Protein AF-A0A210Q5G9-F1 (afdb_monomer_lite)

InterPro domains:
  IPR002110 Ankyrin repeat [PF12796] (128-188)
  IPR002110 Ankyrin repeat [PS50088] (162-194)
  IPR002110 Ankyrin repeat [SM00248] (14-43)
  IPR002110 Ankyrin repeat [SM00248] (44-72)
  IPR002110 Ankyrin repeat [SM00248] (128-158)
  IPR002110 Ankyrin repeat [SM00248] (162-191)
  IPR036770 Ankyrin repeat-containing domain superfamily [G3DSA:1.25.40.20] (2-106)
  IPR036770 Ankyrin repeat-containing domain superfamily [G3DSA:1.25.40.20] (107-198)
  IPR036770 Ankyrin repeat-containing domain superfamily [SSF48403] (8-186)

pLDDT: mean 76.17, std 22.72, range [34.66, 98.56]

Radius of gyration: 19.44 Å; chains: 1; bounding box: 38×55×44 Å

Organism: Mizuhopecten yessoensis (NCBI:txid6573)

Sequence (198 aa):
MNINRTLLYFENGLGLNAVHLAAEHGHTDILDKFLDINSTLADQHSLYLASKNGHLRSVLSLLKHGAKDTCVQCEDNFHWIANNTKRMQWHPCSNITDGTECDIALLTHYDEVDNVTFVLNDDERLIKCTTALEVAVQRGHTKIVSQLLSQTTHALYCREYGGRTPLLTAIKYNRSEILDIIVEKGGSFSDKCEHVFN

Structure (mmCIF, N/CA/C/O backbone):
data_AF-A0A210Q5G9-F1
#
_entry.id   AF-A0A210Q5G9-F1
#
loop_
_atom_site.group_PDB
_atom_site.id
_atom_site.type_symbol
_atom_site.label_atom_id
_atom_site.label_alt_id
_atom_site.label_comp_id
_atom_site.label_asym_id
_atom_site.label_entity_id
_atom_site.label_seq_id
_atom_site.pdbx_PDB_ins_code
_atom_site.Cartn_x
_atom_site.Cartn_y
_atom_site.Cartn_z
_atom_site.occupancy
_atom_site.B_iso_or_equiv
_atom_site.auth_seq_id
_atom_site.auth_comp_id
_atom_site.auth_asym_id
_atom_site.auth_atom_id
_atom_site.pdbx_PDB_model_num
ATOM 1 N N . MET A 1 1 ? 12.560 -15.512 -22.439 1.00 48.97 1 MET A N 1
ATOM 2 C CA . MET A 1 1 ? 12.632 -14.089 -22.833 1.00 48.97 1 MET A CA 1
ATOM 3 C C . MET A 1 1 ? 13.813 -13.497 -22.081 1.00 48.97 1 MET A C 1
ATOM 5 O O . MET A 1 1 ? 13.759 -13.474 -20.861 1.00 48.97 1 MET A O 1
ATOM 9 N N . ASN A 1 2 ? 14.904 -13.142 -22.765 1.00 55.72 2 ASN A N 1
ATOM 10 C CA . ASN A 1 2 ? 16.072 -12.532 -22.116 1.00 55.72 2 ASN A CA 1
ATOM 11 C C . ASN A 1 2 ? 15.762 -11.059 -21.852 1.00 55.72 2 ASN A C 1
ATOM 13 O O . ASN A 1 2 ? 16.037 -10.199 -22.684 1.00 55.72 2 ASN A O 1
ATOM 17 N N . ILE A 1 3 ? 15.112 -10.784 -20.725 1.00 63.25 3 ILE A N 1
ATOM 18 C CA . ILE A 1 3 ? 14.875 -9.416 -20.275 1.00 63.25 3 ILE A CA 1
ATOM 19 C C . ILE A 1 3 ? 16.223 -8.869 -19.802 1.00 63.25 3 ILE A C 1
ATOM 21 O O . ILE A 1 3 ? 16.826 -9.400 -18.869 1.00 63.25 3 ILE A O 1
ATOM 25 N N . ASN A 1 4 ? 16.723 -7.840 -20.483 1.00 69.75 4 ASN A N 1
ATOM 26 C CA . ASN A 1 4 ? 17.938 -7.151 -20.070 1.00 69.75 4 ASN A CA 1
ATOM 27 C C . ASN A 1 4 ? 17.686 -6.496 -18.701 1.00 69.75 4 ASN A C 1
ATOM 29 O O . ASN A 1 4 ? 16.795 -5.654 -18.586 1.00 69.75 4 ASN A O 1
ATOM 33 N N . ARG A 1 5 ? 18.456 -6.883 -17.674 1.00 69.62 5 ARG A N 1
ATOM 34 C CA . ARG A 1 5 ? 18.282 -6.412 -16.287 1.00 69.62 5 ARG A CA 1
ATOM 35 C C . ARG A 1 5 ? 18.278 -4.887 -16.177 1.00 69.62 5 ARG A C 1
ATOM 37 O O . ARG A 1 5 ? 17.577 -4.352 -15.330 1.00 69.62 5 ARG A O 1
ATOM 44 N N . THR A 1 6 ? 18.994 -4.189 -17.056 1.00 68.12 6 THR A N 1
ATOM 45 C CA . THR A 1 6 ? 19.073 -2.722 -17.054 1.00 68.12 6 THR A CA 1
ATOM 46 C C . THR A 1 6 ? 17.774 -2.048 -17.503 1.00 68.12 6 THR A C 1
ATOM 48 O O . THR A 1 6 ? 17.479 -0.948 -17.053 1.00 68.12 6 THR A O 1
ATOM 51 N N . LEU A 1 7 ? 16.961 -2.703 -18.343 1.00 73.56 7 LEU A N 1
ATOM 52 C CA . LEU A 1 7 ? 15.680 -2.147 -18.805 1.00 73.56 7 LEU A CA 1
ATOM 53 C C . LEU A 1 7 ? 14.605 -2.148 -17.711 1.00 73.56 7 LEU A C 1
ATOM 55 O O . LEU A 1 7 ? 13.659 -1.373 -17.795 1.00 73.56 7 LEU A O 1
ATOM 59 N N . LEU A 1 8 ? 14.751 -2.989 -16.680 1.00 79.38 8 LEU A N 1
ATOM 60 C CA . LEU A 1 8 ? 13.794 -3.069 -15.570 1.00 79.38 8 LEU A CA 1
ATOM 61 C C . LEU A 1 8 ? 13.787 -1.810 -14.691 1.00 79.38 8 LEU A C 1
ATOM 63 O O . LEU A 1 8 ? 12.815 -1.585 -13.977 1.00 79.38 8 LEU A O 1
ATOM 67 N N . TYR A 1 9 ? 14.839 -0.994 -14.776 1.00 79.25 9 TYR A N 1
ATOM 68 C CA . TYR A 1 9 ? 14.980 0.266 -14.045 1.00 79.25 9 TYR A CA 1
ATOM 69 C C . TYR A 1 9 ? 14.633 1.497 -14.885 1.00 79.25 9 TYR A C 1
ATOM 71 O O . TYR A 1 9 ? 14.734 2.611 -14.387 1.00 79.25 9 TYR A O 1
ATOM 79 N N . PHE A 1 10 ? 14.275 1.333 -16.163 1.00 84.00 10 PHE A N 1
ATOM 80 C CA . PHE A 1 10 ? 13.905 2.478 -16.987 1.00 84.00 10 PHE A CA 1
ATOM 81 C C . PHE A 1 10 ? 12.557 3.034 -16.529 1.00 84.00 10 PHE A C 1
ATOM 83 O O . PHE A 1 10 ? 11.564 2.305 -16.493 1.00 84.00 10 PHE A O 1
ATOM 90 N N . GLU A 1 11 ? 12.534 4.324 -16.218 1.00 82.31 11 GLU A N 1
ATOM 91 C CA . GLU A 1 11 ? 11.354 5.040 -15.750 1.00 82.31 11 GLU A CA 1
ATOM 92 C C . GLU A 1 11 ? 10.792 5.943 -16.851 1.00 82.31 11 GLU A C 1
ATOM 94 O O . GLU A 1 11 ? 11.527 6.533 -17.644 1.00 82.31 11 GLU A O 1
ATOM 99 N N . ASN A 1 12 ? 9.466 6.052 -16.911 1.00 77.50 12 ASN A N 1
ATOM 100 C CA . ASN A 1 12 ? 8.807 7.048 -17.752 1.00 77.50 12 ASN A CA 1
ATOM 101 C C . ASN A 1 12 ? 8.881 8.453 -17.110 1.00 77.50 12 ASN A C 1
ATOM 103 O O . ASN A 1 12 ? 9.421 8.632 -16.022 1.00 77.50 12 ASN A O 1
ATOM 107 N N . GLY A 1 13 ? 8.285 9.463 -17.753 1.00 68.75 13 GLY A N 1
ATOM 108 C CA . GLY A 1 13 ? 8.265 10.842 -17.236 1.00 68.75 13 GLY A CA 1
ATOM 109 C C . GLY A 1 13 ? 7.561 11.039 -15.882 1.00 68.75 13 GLY A C 1
ATOM 110 O O . GLY A 1 13 ? 7.570 12.149 -15.364 1.00 68.75 13 GLY A O 1
ATOM 111 N N . LEU A 1 14 ? 6.959 9.988 -15.317 1.00 70.31 14 LEU A N 1
ATOM 112 C CA . LEU A 1 14 ? 6.320 9.973 -13.999 1.00 70.31 14 LEU A CA 1
ATOM 113 C C . LEU A 1 14 ? 7.132 9.181 -12.955 1.00 70.31 14 LEU A C 1
ATOM 115 O O . LEU A 1 14 ? 6.614 8.914 -11.875 1.00 70.31 14 LEU A O 1
ATOM 119 N N . GLY A 1 15 ? 8.354 8.742 -13.279 1.00 75.00 15 GLY A N 1
ATOM 120 C CA . GLY A 1 15 ? 9.157 7.900 -12.383 1.00 75.00 15 GLY A CA 1
ATOM 121 C C . GLY A 1 15 ? 8.665 6.448 -12.304 1.00 75.00 15 GLY A C 1
ATOM 122 O O . GLY A 1 15 ? 8.999 5.717 -11.374 1.00 75.00 15 GLY A O 1
ATOM 123 N N . LEU A 1 16 ? 7.821 5.998 -13.245 1.00 82.56 16 LEU A N 1
ATOM 124 C CA . LEU A 1 16 ? 7.277 4.639 -13.224 1.00 82.56 16 LEU A CA 1
ATOM 125 C C . LEU A 1 16 ? 8.086 3.697 -14.110 1.00 82.56 16 LEU A C 1
ATOM 127 O O . LEU A 1 16 ? 8.195 3.915 -15.318 1.00 82.56 16 LEU A O 1
ATOM 131 N N . ASN A 1 17 ? 8.595 2.620 -13.513 1.00 89.00 17 ASN A N 1
ATOM 132 C CA . ASN A 1 17 ? 9.243 1.526 -14.222 1.00 89.00 17 ASN A CA 1
ATOM 133 C C . ASN A 1 17 ? 8.233 0.439 -14.645 1.00 89.00 17 ASN A C 1
ATOM 135 O O . ASN A 1 17 ? 7.030 0.514 -14.376 1.00 89.00 17 ASN A O 1
ATOM 139 N N . ALA A 1 18 ? 8.723 -0.611 -15.307 1.00 91.69 18 ALA A N 1
ATOM 140 C CA . ALA A 1 18 ? 7.883 -1.702 -15.804 1.00 91.69 18 ALA A CA 1
ATOM 141 C C . ALA A 1 18 ? 7.121 -2.463 -14.695 1.00 91.69 18 ALA A C 1
ATOM 143 O O . ALA A 1 18 ? 6.008 -2.936 -14.935 1.00 91.69 18 ALA A O 1
ATOM 144 N N . VAL A 1 19 ? 7.689 -2.570 -13.488 1.00 93.19 19 VAL A N 1
ATOM 145 C CA . VAL A 1 19 ? 7.058 -3.223 -12.327 1.00 93.19 19 VAL A CA 1
ATOM 146 C C . VAL A 1 19 ? 5.900 -2.378 -11.799 1.00 93.19 19 VAL A C 1
ATOM 148 O O . VAL A 1 19 ? 4.827 -2.926 -11.543 1.00 93.19 19 VAL A O 1
ATOM 151 N N . HIS A 1 20 ? 6.063 -1.052 -11.732 1.00 91.50 20 HIS A N 1
ATOM 152 C CA . HIS A 1 20 ? 4.983 -0.128 -11.369 1.00 91.50 20 HIS A CA 1
ATOM 153 C C . HIS A 1 20 ? 3.782 -0.261 -12.311 1.00 91.50 20 HIS A C 1
ATOM 155 O O . HIS A 1 20 ? 2.656 -0.439 -11.850 1.00 91.50 20 HIS A O 1
ATOM 161 N N . LEU A 1 21 ? 4.022 -0.262 -13.625 1.00 92.81 21 LEU A N 1
ATOM 162 C CA . LEU A 1 21 ?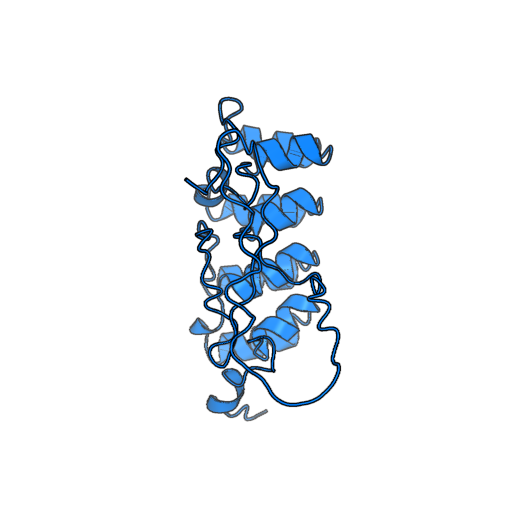 2.959 -0.378 -14.629 1.00 92.81 21 LEU A CA 1
ATOM 163 C C . LEU A 1 21 ? 2.255 -1.743 -14.575 1.00 92.81 21 LEU A C 1
ATOM 165 O O . LEU A 1 21 ? 1.028 -1.823 -14.659 1.00 92.81 21 LEU A O 1
ATOM 169 N N . ALA A 1 22 ? 3.012 -2.831 -14.395 1.00 96.00 22 ALA A N 1
ATOM 170 C CA . ALA A 1 22 ? 2.435 -4.165 -14.245 1.00 96.00 22 ALA A CA 1
ATOM 171 C C . ALA A 1 22 ? 1.575 -4.282 -12.973 1.00 96.00 22 ALA A C 1
ATOM 173 O O . ALA A 1 22 ? 0.522 -4.924 -12.995 1.00 96.00 22 ALA A O 1
ATOM 174 N N . ALA A 1 23 ? 1.998 -3.648 -11.8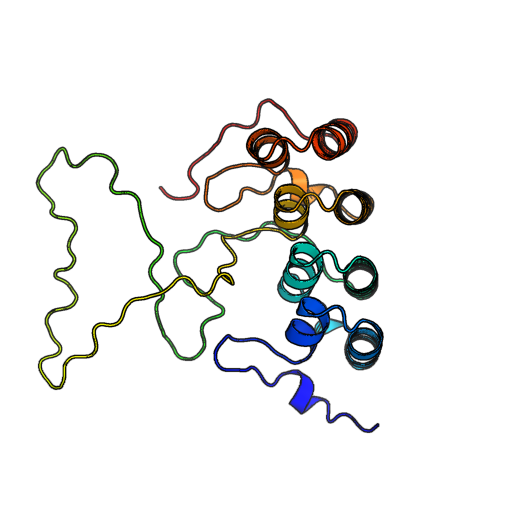76 1.00 96.38 23 ALA A N 1
ATOM 175 C CA . ALA A 1 23 ? 1.244 -3.587 -10.630 1.00 96.38 23 ALA A CA 1
ATOM 176 C C . ALA A 1 23 ? -0.029 -2.732 -10.763 1.00 96.38 23 ALA A C 1
ATOM 178 O O . ALA A 1 23 ? -1.093 -3.178 -10.335 1.00 96.38 23 ALA A O 1
ATOM 179 N N . GLU A 1 24 ? 0.060 -1.559 -11.404 1.00 94.62 24 GLU A N 1
ATOM 180 C CA . GLU A 1 24 ? -1.062 -0.638 -11.647 1.00 94.62 24 GLU A CA 1
ATOM 181 C C . GLU A 1 24 ? -2.194 -1.291 -12.444 1.00 94.62 24 GLU A C 1
ATOM 183 O O . GLU A 1 24 ? -3.357 -1.079 -12.116 1.00 94.62 24 GLU A O 1
ATOM 188 N N . HIS A 1 25 ? -1.858 -2.113 -13.443 1.00 96.44 25 HIS A N 1
ATOM 189 C CA . HIS A 1 25 ? -2.826 -2.769 -14.331 1.00 96.44 25 HIS A CA 1
ATOM 190 C C . HIS A 1 25 ? -3.097 -4.246 -13.999 1.00 96.44 25 HIS A C 1
ATOM 192 O O . HIS A 1 25 ? -3.784 -4.945 -14.749 1.00 96.44 25 HIS A O 1
ATOM 198 N N . GLY A 1 26 ? -2.545 -4.758 -12.895 1.00 97.12 26 GLY A N 1
ATOM 199 C CA . GLY A 1 26 ? -2.841 -6.111 -12.419 1.00 97.12 26 GLY A CA 1
ATOM 200 C C . GLY A 1 26 ? -2.280 -7.226 -13.300 1.00 97.12 26 GLY A C 1
ATOM 201 O O . GLY A 1 26 ? -2.798 -8.342 -13.293 1.00 97.12 26 GLY A O 1
ATOM 202 N N . HIS A 1 27 ? -1.226 -6.952 -14.067 1.00 97.81 27 HIS A N 1
ATOM 203 C CA . HIS A 1 27 ? -0.560 -7.924 -14.932 1.00 97.81 27 HIS A CA 1
ATOM 204 C C . HIS A 1 27 ? 0.362 -8.840 -14.116 1.00 97.81 27 HIS A C 1
ATOM 206 O O . HIS A 1 27 ? 1.581 -8.835 -14.291 1.00 97.81 27 HIS A O 1
ATOM 212 N N . THR A 1 28 ? -0.224 -9.626 -13.205 1.00 97.44 28 THR A N 1
ATOM 213 C CA . THR A 1 28 ? 0.521 -10.420 -12.216 1.00 97.44 28 THR A CA 1
ATOM 214 C C . THR A 1 28 ? 1.512 -11.389 -12.862 1.00 97.44 28 THR A C 1
ATOM 216 O O . THR A 1 28 ? 2.632 -11.500 -12.393 1.00 97.44 28 THR A O 1
ATOM 219 N N . ASP A 1 29 ? 1.171 -12.025 -13.984 1.00 96.31 29 ASP A N 1
ATOM 220 C CA . ASP A 1 29 ? 2.080 -12.991 -14.621 1.00 96.31 29 ASP A CA 1
ATOM 221 C C . ASP A 1 29 ? 3.341 -12.326 -15.216 1.00 96.31 29 ASP A C 1
ATOM 223 O O . ASP A 1 29 ? 4.386 -12.963 -15.360 1.00 96.31 29 ASP A O 1
ATOM 227 N N . ILE A 1 30 ? 3.249 -11.046 -15.601 1.00 93.94 30 ILE A N 1
ATOM 228 C CA . ILE A 1 30 ? 4.400 -10.245 -16.046 1.00 93.94 30 ILE A CA 1
ATOM 229 C C . ILE A 1 30 ? 5.177 -9.750 -14.825 1.00 93.94 30 ILE A C 1
ATOM 231 O O . ILE A 1 30 ? 6.404 -9.834 -14.805 1.00 93.94 30 ILE A O 1
ATOM 235 N N . LEU A 1 31 ? 4.452 -9.283 -13.808 1.00 95.50 31 LEU A N 1
ATOM 236 C CA . LEU A 1 31 ? 5.005 -8.845 -12.534 1.00 95.50 31 LEU A CA 1
ATOM 237 C C . LEU A 1 31 ? 5.874 -9.940 -11.899 1.00 95.50 31 LEU A C 1
ATOM 239 O O . LEU A 1 31 ? 7.036 -9.685 -11.606 1.00 95.50 31 LEU A O 1
ATOM 243 N N . ASP A 1 32 ? 5.358 -11.167 -11.792 1.00 95.50 32 ASP A N 1
ATOM 244 C CA . ASP A 1 32 ? 6.067 -12.323 -11.232 1.00 95.50 32 ASP A CA 1
ATOM 245 C C . ASP A 1 32 ? 7.390 -12.574 -11.964 1.00 95.50 32 ASP A C 1
ATOM 247 O O . ASP A 1 32 ? 8.434 -12.699 -11.334 1.00 95.50 32 ASP A O 1
ATOM 251 N N . LYS A 1 33 ? 7.388 -12.527 -13.302 1.00 93.56 33 LYS A N 1
ATOM 252 C CA . LYS A 1 33 ? 8.615 -12.699 -14.098 1.00 93.56 33 LYS A CA 1
ATOM 253 C C . LYS A 1 33 ? 9.660 -11.623 -13.816 1.00 93.56 33 LYS A C 1
ATOM 255 O O . LYS A 1 33 ? 10.851 -11.917 -13.858 1.00 93.56 33 LYS A O 1
ATOM 260 N N . PHE A 1 34 ? 9.246 -10.378 -13.588 1.00 92.88 34 PHE A N 1
ATOM 261 C CA . PHE A 1 34 ? 10.178 -9.299 -13.259 1.00 92.88 34 PHE A CA 1
ATOM 262 C C . PHE A 1 34 ? 10.739 -9.447 -11.843 1.00 92.88 34 PHE A C 1
ATOM 264 O O . PHE A 1 34 ? 11.943 -9.276 -11.650 1.00 92.88 34 PHE A O 1
ATOM 271 N N . LEU A 1 35 ? 9.898 -9.825 -10.880 1.00 93.31 35 LEU A N 1
ATOM 272 C CA . LEU A 1 35 ? 10.300 -10.021 -9.488 1.00 93.31 35 LEU A CA 1
ATOM 273 C C . LEU A 1 35 ? 11.164 -11.277 -9.290 1.00 93.31 35 LEU A C 1
ATOM 275 O O . LEU A 1 35 ? 12.093 -11.246 -8.487 1.00 93.31 35 LEU A O 1
ATOM 279 N N . ASP A 1 36 ? 10.947 -12.331 -10.080 1.00 91.81 36 ASP A N 1
ATOM 280 C CA . ASP A 1 36 ? 11.810 -13.519 -10.112 1.00 91.81 36 ASP A CA 1
ATOM 281 C C . ASP A 1 36 ? 13.224 -13.187 -10.631 1.00 91.81 36 ASP A C 1
ATOM 283 O O . ASP A 1 36 ? 14.213 -13.796 -10.218 1.00 91.81 36 ASP A O 1
ATOM 287 N N . ILE A 1 37 ? 13.347 -12.214 -11.547 1.00 90.50 37 ILE A N 1
ATOM 288 C CA . ILE A 1 37 ? 14.650 -11.732 -12.038 1.00 90.50 37 ILE A CA 1
ATOM 289 C C . ILE A 1 37 ? 15.339 -10.882 -10.974 1.00 90.50 37 ILE A C 1
ATOM 291 O O . ILE A 1 37 ? 16.556 -11.003 -10.783 1.00 90.50 37 ILE A O 1
ATOM 295 N N . ASN A 1 38 ? 14.579 -9.986 -10.344 1.00 89.25 38 ASN A N 1
ATOM 296 C CA . ASN A 1 38 ? 15.067 -9.148 -9.269 1.00 89.25 38 ASN A CA 1
ATOM 297 C C . ASN A 1 38 ? 13.956 -8.767 -8.281 1.00 89.25 38 ASN A C 1
ATOM 299 O O . ASN A 1 38 ? 13.163 -7.856 -8.529 1.00 89.25 38 ASN A O 1
ATOM 303 N N . SER A 1 39 ? 13.981 -9.394 -7.107 1.00 88.56 39 SER A N 1
ATOM 304 C CA . SER A 1 39 ? 13.009 -9.144 -6.046 1.00 88.56 39 SER A CA 1
ATOM 305 C C . SER A 1 39 ? 13.135 -7.750 -5.430 1.00 88.56 39 SER A C 1
ATOM 307 O O . SER A 1 39 ? 12.171 -7.268 -4.850 1.00 88.56 39 SER A O 1
ATOM 309 N N . THR A 1 40 ? 14.275 -7.059 -5.579 1.00 88.38 40 THR A N 1
ATOM 310 C CA . THR A 1 40 ? 14.443 -5.695 -5.038 1.00 88.38 40 THR A CA 1
ATOM 311 C C . THR A 1 40 ? 13.592 -4.656 -5.765 1.00 88.38 40 THR A C 1
ATOM 313 O O . THR A 1 40 ? 13.530 -3.518 -5.318 1.00 88.38 40 THR A O 1
ATOM 316 N N . LEU A 1 41 ? 12.986 -5.016 -6.901 1.00 88.44 41 LEU A N 1
ATOM 317 C CA . LEU A 1 41 ? 12.037 -4.164 -7.615 1.00 88.44 41 LEU A CA 1
ATOM 318 C C . LEU A 1 41 ? 10.652 -4.149 -6.947 1.00 88.44 41 LEU A C 1
ATOM 320 O O . LEU A 1 41 ? 9.842 -3.288 -7.275 1.00 88.44 41 LEU A O 1
ATOM 324 N N . ALA A 1 42 ? 10.365 -5.095 -6.042 1.00 91.94 42 ALA A N 1
ATOM 325 C CA . ALA A 1 42 ? 9.155 -5.068 -5.230 1.00 91.94 42 ALA A CA 1
ATOM 326 C C . ALA A 1 42 ? 9.308 -4.001 -4.143 1.00 91.94 42 ALA A C 1
ATOM 328 O O . ALA A 1 42 ? 9.981 -4.205 -3.131 1.00 91.94 42 ALA A O 1
ATOM 329 N N . ASP A 1 43 ? 8.673 -2.860 -4.360 1.00 90.56 43 ASP A N 1
ATOM 330 C CA . ASP A 1 43 ? 8.759 -1.704 -3.484 1.00 90.56 43 ASP A CA 1
ATOM 331 C C . ASP A 1 43 ? 7.380 -1.270 -2.969 1.00 90.56 43 ASP A C 1
ATOM 333 O O . ASP A 1 43 ? 6.333 -1.855 -3.268 1.00 90.56 43 ASP A O 1
ATOM 337 N N . GLN A 1 44 ? 7.373 -0.232 -2.140 1.00 90.06 44 GLN A N 1
ATOM 338 C CA . GLN A 1 44 ? 6.134 0.286 -1.582 1.00 90.06 44 GLN A CA 1
ATOM 339 C C . GLN A 1 44 ? 5.238 0.951 -2.646 1.00 90.06 44 GLN A C 1
ATOM 341 O O . GLN A 1 44 ? 4.013 0.908 -2.523 1.00 90.06 44 GLN A O 1
ATOM 346 N N . HIS A 1 45 ? 5.815 1.540 -3.698 1.00 88.81 45 HIS A N 1
ATOM 347 C CA . HIS A 1 45 ? 5.060 2.239 -4.739 1.00 88.81 45 HIS A CA 1
ATOM 348 C C . HIS A 1 45 ? 4.260 1.249 -5.598 1.00 88.81 45 HIS A C 1
ATOM 350 O O . HIS A 1 45 ? 3.049 1.404 -5.771 1.00 88.81 45 HIS A O 1
ATOM 356 N N . SER A 1 46 ? 4.896 0.183 -6.086 1.00 93.25 46 SER A N 1
ATOM 357 C CA . SER A 1 46 ? 4.209 -0.919 -6.773 1.00 93.25 46 SER A CA 1
ATOM 358 C C . SER A 1 46 ? 3.114 -1.539 -5.896 1.00 93.25 46 SER A C 1
ATOM 360 O O . SER A 1 46 ? 2.003 -1.780 -6.379 1.00 93.25 46 SER A O 1
ATOM 362 N N . LEU A 1 47 ? 3.377 -1.730 -4.596 1.00 95.12 47 LEU A N 1
ATOM 363 C CA . LEU A 1 47 ? 2.386 -2.240 -3.641 1.00 95.12 47 LEU A CA 1
ATOM 364 C C . LEU A 1 47 ? 1.185 -1.294 -3.494 1.00 95.12 47 LEU A C 1
ATOM 366 O O . LEU A 1 47 ? 0.038 -1.754 -3.482 1.00 95.12 47 LEU A O 1
ATOM 370 N N . TYR A 1 48 ? 1.432 0.016 -3.444 1.00 93.44 48 TYR A N 1
ATOM 371 C CA . TYR A 1 48 ? 0.394 1.043 -3.443 1.00 93.44 48 TYR A CA 1
ATOM 372 C C . TYR A 1 48 ? -0.455 0.994 -4.721 1.00 93.44 48 TYR A C 1
ATOM 374 O O . TYR A 1 48 ? -1.681 0.950 -4.627 1.00 93.44 48 TYR A O 1
ATOM 382 N N . LEU A 1 49 ? 0.160 0.942 -5.909 1.00 93.62 49 LEU A N 1
ATOM 383 C CA . LEU A 1 49 ? -0.558 0.930 -7.193 1.00 93.62 49 LEU A CA 1
ATOM 384 C C . LEU A 1 49 ? -1.451 -0.307 -7.346 1.00 93.62 49 LEU A C 1
ATOM 386 O O . LEU A 1 49 ? -2.617 -0.184 -7.732 1.00 93.62 49 LEU A O 1
ATOM 390 N N . ALA A 1 50 ? -0.939 -1.488 -6.989 1.00 97.50 50 ALA A N 1
ATOM 391 C CA . ALA A 1 50 ? -1.729 -2.717 -6.985 1.00 97.50 50 ALA A CA 1
ATOM 392 C C . ALA A 1 50 ? -2.890 -2.646 -5.980 1.00 97.50 50 ALA A C 1
ATOM 394 O O . ALA A 1 50 ? -4.007 -3.069 -6.289 1.00 97.50 50 ALA A O 1
ATOM 395 N N . SER A 1 51 ? -2.646 -2.076 -4.794 1.00 97.00 51 SER A N 1
ATOM 396 C CA . SER A 1 51 ? -3.662 -1.932 -3.747 1.00 97.00 51 SER A CA 1
ATOM 397 C C . SER A 1 51 ? -4.747 -0.932 -4.135 1.00 97.00 51 SER A C 1
ATOM 399 O O . SER A 1 51 ? -5.927 -1.236 -3.992 1.00 97.00 51 SER A O 1
ATOM 401 N N . LYS A 1 52 ? -4.376 0.217 -4.710 1.00 95.12 52 LYS A N 1
ATOM 402 C CA . LYS A 1 52 ? -5.296 1.251 -5.210 1.00 95.12 52 LYS A CA 1
ATOM 403 C C . LYS A 1 52 ? -6.288 0.682 -6.223 1.00 95.12 52 LYS A C 1
ATOM 405 O O . LYS A 1 52 ? -7.489 0.945 -6.126 1.00 95.12 52 LYS A O 1
ATOM 410 N N . ASN A 1 53 ? -5.793 -0.124 -7.160 1.00 96.12 53 ASN A N 1
ATOM 411 C CA . ASN A 1 53 ? -6.583 -0.680 -8.258 1.00 96.12 53 ASN A CA 1
ATOM 412 C C . ASN A 1 53 ? -7.240 -2.035 -7.938 1.00 96.12 53 ASN A C 1
ATOM 414 O O . ASN A 1 53 ? -7.923 -2.605 -8.784 1.00 96.12 53 ASN A O 1
ATOM 418 N N . GLY A 1 54 ? -7.097 -2.553 -6.714 1.00 97.81 54 GLY A N 1
ATOM 419 C CA . GLY A 1 54 ? -7.803 -3.767 -6.291 1.00 97.81 54 GLY A CA 1
ATOM 420 C C . GLY A 1 54 ? -7.182 -5.075 -6.796 1.00 97.81 54 GLY A C 1
ATOM 421 O O . GLY A 1 54 ? -7.834 -6.122 -6.793 1.00 97.81 54 GLY A O 1
ATOM 422 N N . HIS A 1 55 ? -5.918 -5.059 -7.224 1.00 98.50 55 HIS A N 1
ATOM 423 C CA . HIS A 1 55 ? -5.241 -6.218 -7.806 1.00 98.50 55 HIS A CA 1
ATOM 424 C C . HIS A 1 55 ? -4.655 -7.147 -6.736 1.00 98.50 55 HIS A C 1
ATOM 426 O O . HIS A 1 55 ? -3.442 -7.227 -6.547 1.00 98.50 55 HIS A O 1
ATOM 432 N N . LEU A 1 56 ? -5.527 -7.905 -6.062 1.00 98.44 56 LEU A N 1
ATOM 433 C CA . LEU A 1 56 ? -5.163 -8.804 -4.956 1.00 98.44 56 LEU A CA 1
ATOM 434 C C . LEU A 1 56 ? -4.001 -9.757 -5.290 1.00 98.44 56 LEU A C 1
ATOM 436 O O . LEU A 1 56 ? -3.106 -9.937 -4.471 1.00 98.44 56 LEU A O 1
ATOM 440 N N . ARG A 1 57 ? -3.988 -10.358 -6.488 1.00 98.38 57 ARG A N 1
ATOM 441 C CA . ARG A 1 57 ? -2.904 -11.269 -6.901 1.00 98.38 57 ARG A CA 1
ATOM 442 C C . ARG A 1 57 ? -1.554 -10.552 -7.002 1.00 98.38 57 ARG A C 1
ATOM 444 O O . ARG A 1 57 ? -0.556 -11.091 -6.535 1.00 98.38 57 ARG A O 1
ATOM 451 N N . SER A 1 58 ? -1.535 -9.334 -7.541 1.00 98.44 58 SER A N 1
ATOM 452 C CA . SER A 1 58 ? -0.323 -8.512 -7.607 1.00 98.44 58 SER A CA 1
ATOM 453 C C . SER A 1 58 ? 0.148 -8.087 -6.215 1.00 98.44 58 SER A C 1
ATOM 455 O O . SER A 1 58 ? 1.338 -8.175 -5.938 1.00 98.44 58 SER A O 1
ATOM 457 N N . VAL A 1 59 ? -0.773 -7.720 -5.313 1.00 98.31 59 VAL A N 1
ATOM 458 C CA . VAL A 1 59 ? -0.451 -7.423 -3.904 1.00 98.31 59 VAL A CA 1
ATOM 459 C C . VAL A 1 59 ? 0.228 -8.619 -3.234 1.00 98.31 59 VAL A C 1
ATOM 461 O O . VAL A 1 59 ? 1.295 -8.471 -2.648 1.00 98.31 59 VAL A O 1
ATOM 464 N N . LEU A 1 60 ? -0.349 -9.818 -3.359 1.00 97.75 60 LEU A N 1
ATOM 465 C CA . LEU A 1 60 ? 0.226 -11.034 -2.776 1.00 97.75 60 LEU A CA 1
ATOM 466 C C . LEU A 1 60 ? 1.622 -11.342 -3.330 1.00 97.75 60 LEU A C 1
ATOM 468 O O . LEU A 1 60 ? 2.507 -11.729 -2.568 1.00 97.75 60 LEU A O 1
ATOM 472 N N . SER A 1 61 ? 1.831 -11.154 -4.635 1.00 97.50 61 SER A N 1
ATOM 473 C CA . SER A 1 61 ? 3.145 -11.354 -5.247 1.00 97.50 61 SER A CA 1
ATOM 474 C C . SER A 1 61 ? 4.184 -10.353 -4.736 1.00 97.50 61 SER A C 1
ATOM 476 O O . SER A 1 61 ? 5.288 -10.749 -4.362 1.00 97.50 61 SER A O 1
ATOM 478 N N . LEU A 1 62 ? 3.828 -9.071 -4.643 1.00 97.44 62 LEU A N 1
ATOM 479 C CA . LEU A 1 62 ? 4.724 -8.025 -4.143 1.00 97.44 62 LEU A CA 1
ATOM 480 C C . LEU A 1 62 ? 5.127 -8.273 -2.686 1.00 97.44 62 LEU A C 1
ATOM 482 O O . LEU A 1 62 ? 6.311 -8.219 -2.358 1.00 97.44 62 LEU A O 1
ATOM 486 N N . LEU A 1 63 ? 4.164 -8.629 -1.830 1.00 95.94 63 LEU A N 1
ATOM 487 C CA . LEU A 1 63 ? 4.428 -8.986 -0.432 1.00 95.94 63 LEU A CA 1
ATOM 488 C C . LEU A 1 63 ? 5.337 -10.219 -0.326 1.00 95.94 63 LEU A C 1
ATOM 490 O O . LEU A 1 63 ? 6.290 -10.217 0.452 1.00 95.94 63 LEU A O 1
ATOM 494 N N . LYS A 1 64 ? 5.100 -11.250 -1.152 1.00 95.56 64 LYS A N 1
ATOM 495 C CA . LYS A 1 64 ? 5.953 -12.449 -1.218 1.00 95.56 64 LYS A CA 1
ATOM 496 C C . LYS A 1 64 ? 7.406 -12.108 -1.574 1.00 95.56 64 LYS A C 1
ATOM 498 O O . LYS A 1 64 ? 8.316 -12.757 -1.066 1.00 95.56 64 LYS A O 1
ATOM 503 N N . HIS A 1 65 ? 7.621 -11.102 -2.419 1.00 95.88 65 HIS A N 1
ATOM 504 C CA . HIS A 1 65 ? 8.951 -10.643 -2.832 1.00 95.88 65 HIS A CA 1
ATOM 505 C C . HIS A 1 65 ? 9.555 -9.571 -1.911 1.00 95.88 65 HIS A C 1
ATOM 507 O O . HIS A 1 65 ? 10.622 -9.042 -2.212 1.00 95.88 65 HIS A O 1
ATOM 513 N N . GLY A 1 66 ? 8.932 -9.301 -0.760 1.00 93.31 66 GLY A N 1
ATOM 514 C CA . GLY A 1 66 ? 9.510 -8.471 0.295 1.00 93.31 66 GLY A CA 1
ATOM 515 C C . GLY A 1 66 ? 9.094 -7.003 0.274 1.00 93.31 66 GLY A C 1
ATOM 516 O O . GLY A 1 66 ? 9.659 -6.230 1.051 1.00 93.31 66 GLY A O 1
ATOM 517 N N . ALA A 1 67 ? 8.107 -6.614 -0.544 1.00 94.19 67 ALA A N 1
ATOM 518 C CA . ALA A 1 67 ? 7.506 -5.287 -0.439 1.00 94.19 67 ALA A CA 1
ATOM 519 C C . ALA A 1 67 ? 6.909 -5.093 0.963 1.00 94.19 67 ALA A C 1
ATOM 521 O O . ALA A 1 67 ? 6.245 -5.982 1.503 1.00 94.19 67 ALA A O 1
ATOM 522 N N . LYS A 1 68 ? 7.140 -3.921 1.556 1.00 91.88 68 LYS A N 1
ATOM 523 C CA . LYS A 1 68 ? 6.665 -3.580 2.900 1.00 91.88 68 LYS A CA 1
ATOM 524 C C . LYS A 1 68 ? 5.721 -2.394 2.835 1.00 91.88 68 LYS A C 1
ATOM 526 O O . LYS A 1 68 ? 5.967 -1.442 2.101 1.00 91.88 68 LYS A O 1
ATOM 531 N N . ASP A 1 69 ? 4.672 -2.453 3.646 1.00 92.81 69 ASP A N 1
ATOM 532 C CA . ASP A 1 69 ? 3.763 -1.330 3.835 1.00 92.81 69 ASP A CA 1
ATOM 533 C C . ASP A 1 69 ? 4.195 -0.517 5.060 1.00 92.81 69 ASP A C 1
ATOM 535 O O . ASP A 1 69 ? 3.831 -0.822 6.197 1.00 92.81 69 ASP A O 1
ATOM 539 N N . THR A 1 70 ? 5.064 0.466 4.831 1.00 89.94 70 THR A N 1
ATOM 540 C CA . THR A 1 70 ? 5.616 1.352 5.867 1.00 89.94 70 THR A CA 1
ATOM 541 C C . THR A 1 70 ? 4.979 2.737 5.816 1.00 89.94 70 THR A C 1
ATOM 543 O O . THR A 1 70 ? 4.399 3.118 4.806 1.00 89.94 70 THR A O 1
ATOM 546 N N . CYS A 1 71 ? 5.059 3.525 6.889 1.00 86.19 71 CYS A N 1
ATOM 547 C CA . CYS A 1 71 ? 4.544 4.894 6.835 1.00 86.19 71 CYS A CA 1
ATOM 548 C C . CYS A 1 71 ? 5.315 5.715 5.797 1.00 86.19 71 CYS A C 1
ATOM 550 O O . CYS A 1 71 ? 6.544 5.708 5.790 1.00 86.19 71 CYS A O 1
ATOM 552 N N . VAL A 1 72 ? 4.584 6.421 4.935 1.00 80.69 72 VAL A N 1
ATOM 553 C CA . VAL A 1 72 ? 5.172 7.330 3.949 1.00 80.69 72 VAL A CA 1
ATOM 554 C C . VAL A 1 72 ? 5.208 8.719 4.566 1.00 80.69 72 VAL A C 1
ATOM 556 O O . VAL A 1 72 ? 4.184 9.206 5.042 1.00 80.69 72 VAL A O 1
ATOM 559 N N . GLN A 1 73 ? 6.374 9.357 4.575 1.00 71.31 73 GLN A N 1
ATOM 560 C CA . GLN A 1 73 ? 6.494 10.722 5.076 1.00 71.31 73 GLN A CA 1
ATOM 561 C C . GLN A 1 73 ? 5.848 11.708 4.098 1.00 71.31 73 GLN A C 1
ATOM 563 O O . GLN A 1 73 ? 6.033 11.611 2.884 1.00 71.31 73 GLN A O 1
ATOM 568 N N . CYS A 1 74 ? 5.074 12.646 4.641 1.00 63.69 74 CYS A N 1
ATOM 569 C CA . CYS A 1 74 ? 4.538 13.784 3.906 1.00 63.69 74 CYS A CA 1
ATOM 570 C C . CYS A 1 74 ? 5.572 14.898 3.867 1.00 63.69 74 CYS A C 1
ATOM 572 O O . CYS A 1 74 ? 5.517 15.814 4.677 1.00 63.69 74 CYS A O 1
ATOM 574 N N . GLU A 1 75 ? 6.543 14.783 2.970 1.00 55.75 75 GLU A N 1
ATOM 575 C CA . GLU A 1 75 ? 7.509 15.852 2.736 1.00 55.75 75 GLU A CA 1
ATOM 576 C C . GLU A 1 75 ? 7.104 16.673 1.508 1.00 55.75 75 GLU A C 1
ATOM 578 O O . GLU A 1 75 ? 6.645 16.122 0.506 1.00 55.75 75 GLU A O 1
ATOM 583 N N . ASP A 1 76 ? 7.345 17.986 1.566 1.00 48.44 76 ASP A N 1
ATOM 584 C CA . ASP A 1 76 ? 7.117 18.932 0.459 1.00 48.44 76 ASP A CA 1
ATOM 585 C C . ASP A 1 76 ? 8.069 18.708 -0.734 1.00 48.44 76 ASP A C 1
ATOM 587 O O . ASP A 1 76 ? 7.948 19.345 -1.783 1.00 48.44 76 ASP A O 1
ATOM 591 N N . ASN A 1 77 ? 9.020 17.779 -0.592 1.00 44.06 77 ASN A N 1
ATOM 592 C CA . ASN A 1 77 ? 9.862 17.290 -1.671 1.00 44.06 77 ASN A CA 1
ATOM 593 C C . ASN A 1 77 ? 9.255 16.024 -2.275 1.00 44.06 77 ASN A C 1
ATOM 595 O O . ASN A 1 77 ? 9.273 14.939 -1.695 1.00 44.06 77 ASN A O 1
ATOM 599 N N . PHE A 1 78 ? 8.769 16.150 -3.505 1.00 48.56 78 PHE A N 1
ATOM 600 C CA . PHE A 1 78 ? 8.336 15.012 -4.301 1.00 48.56 78 PHE A CA 1
ATOM 601 C C . PHE A 1 78 ? 9.566 14.243 -4.815 1.00 48.56 78 PHE A C 1
ATOM 603 O O . PHE A 1 78 ? 10.008 14.445 -5.943 1.00 48.56 78 PHE A O 1
ATOM 610 N N . HIS A 1 79 ? 10.113 13.344 -3.987 1.00 40.53 79 HIS A N 1
ATOM 611 C CA . HIS A 1 79 ? 11.320 12.537 -4.270 1.00 40.53 79 HIS A CA 1
ATOM 612 C C . HIS A 1 79 ? 11.255 11.669 -5.545 1.00 40.53 79 HIS A C 1
ATOM 614 O O . HIS A 1 79 ? 12.258 11.083 -5.937 1.00 40.53 79 HIS A O 1
ATOM 620 N N . TRP A 1 80 ? 10.090 11.565 -6.189 1.00 50.84 80 TRP A N 1
ATOM 621 C CA . TRP A 1 80 ? 9.834 10.714 -7.357 1.00 50.84 80 TRP A CA 1
ATOM 622 C C . TRP A 1 80 ? 9.588 11.493 -8.656 1.00 50.84 80 TRP A C 1
ATOM 624 O O . TRP A 1 80 ? 9.314 10.885 -9.690 1.00 50.84 80 TRP A O 1
ATOM 634 N N . ILE A 1 81 ? 9.687 12.826 -8.639 1.00 47.28 81 ILE A N 1
ATOM 635 C CA . ILE A 1 81 ? 9.640 13.599 -9.878 1.00 47.28 81 ILE A CA 1
ATOM 636 C C . ILE A 1 81 ? 11.053 13.681 -10.446 1.00 47.28 81 ILE A C 1
ATOM 638 O O . ILE A 1 81 ? 11.960 14.268 -9.852 1.00 47.28 81 ILE A O 1
ATOM 642 N N . ALA A 1 82 ? 11.243 13.077 -11.617 1.00 42.00 82 ALA A N 1
ATOM 643 C CA . ALA A 1 82 ? 12.497 13.175 -12.337 1.00 42.00 82 ALA A CA 1
ATOM 644 C C . ALA A 1 82 ? 12.828 14.648 -12.644 1.00 42.00 82 ALA A C 1
ATOM 646 O O . ALA A 1 82 ? 11.963 15.454 -12.993 1.00 42.00 82 ALA A O 1
ATOM 647 N N . ASN A 1 83 ? 14.120 14.972 -12.611 1.00 43.50 83 ASN A N 1
ATOM 648 C CA . ASN A 1 83 ? 14.652 16.192 -13.218 1.00 43.50 83 ASN A CA 1
ATOM 649 C C . ASN A 1 83 ? 14.311 17.514 -12.488 1.00 43.50 83 ASN A C 1
ATOM 651 O O . ASN A 1 83 ? 13.953 18.500 -13.127 1.00 43.50 83 ASN A O 1
ATOM 655 N N . ASN A 1 84 ? 14.465 17.561 -11.156 1.00 41.03 84 ASN A N 1
ATOM 656 C CA . ASN A 1 84 ? 14.392 18.795 -10.345 1.00 41.03 84 ASN A CA 1
ATOM 657 C C . ASN A 1 84 ? 13.082 19.598 -10.469 1.00 41.03 84 ASN A C 1
ATOM 659 O O . ASN A 1 84 ? 13.055 20.796 -10.178 1.00 41.03 84 ASN A O 1
ATOM 663 N N . THR A 1 85 ? 11.987 18.974 -10.897 1.00 42.69 85 THR A N 1
ATOM 664 C CA . THR A 1 85 ? 10.702 19.664 -11.002 1.00 42.69 85 THR A CA 1
ATOM 665 C C . THR A 1 85 ? 9.988 19.625 -9.653 1.00 42.69 85 THR A C 1
ATOM 667 O O . THR A 1 85 ? 9.690 18.570 -9.099 1.00 42.69 85 THR A O 1
ATOM 670 N N . LYS A 1 86 ? 9.751 20.811 -9.086 1.00 40.88 86 LYS A N 1
ATOM 671 C CA . LYS A 1 86 ? 8.991 20.994 -7.847 1.00 40.88 86 LYS A CA 1
ATOM 672 C C . LYS A 1 86 ? 7.507 20.959 -8.194 1.00 40.88 86 LYS A C 1
ATOM 674 O O . LYS A 1 86 ? 7.036 21.814 -8.940 1.00 40.88 86 LYS A O 1
ATOM 679 N N . ARG A 1 87 ? 6.760 19.998 -7.657 1.00 45.50 87 ARG A N 1
ATOM 680 C CA . ARG A 1 87 ? 5.293 20.044 -7.679 1.00 45.50 87 ARG A CA 1
ATOM 681 C C . ARG A 1 87 ? 4.861 20.605 -6.336 1.00 45.50 87 ARG A C 1
ATOM 683 O O . ARG A 1 87 ? 5.301 20.111 -5.313 1.00 45.50 87 ARG A O 1
ATOM 690 N N . MET A 1 88 ? 4.097 21.687 -6.324 1.00 39.31 88 MET A N 1
ATOM 691 C CA . MET A 1 88 ? 3.623 22.280 -5.074 1.00 39.31 88 MET A CA 1
ATOM 692 C C . MET A 1 88 ? 2.320 21.600 -4.675 1.00 39.31 88 MET A C 1
ATOM 694 O O . MET A 1 88 ? 1.423 21.426 -5.503 1.00 39.31 88 MET A O 1
ATOM 698 N N . GLN A 1 89 ? 2.223 21.198 -3.413 1.00 40.06 89 GLN A N 1
ATOM 699 C CA . GLN A 1 89 ? 0.973 20.713 -2.861 1.00 40.06 89 GLN A CA 1
ATOM 700 C C . GLN A 1 89 ? 0.041 21.900 -2.599 1.00 40.06 89 GLN A C 1
ATOM 702 O O . GLN A 1 89 ? 0.468 22.958 -2.143 1.00 40.06 89 GLN A O 1
ATOM 707 N N . TRP A 1 90 ? -1.245 21.736 -2.908 1.00 36.59 90 TRP A N 1
ATOM 708 C CA . TRP A 1 90 ? -2.262 22.721 -2.554 1.00 36.59 90 TRP A CA 1
ATOM 709 C C . TRP A 1 90 ? -2.358 22.811 -1.025 1.00 36.59 90 TRP A C 1
ATOM 711 O O . TRP A 1 90 ? -2.781 21.848 -0.386 1.00 36.59 90 TRP A O 1
ATOM 721 N N . HIS A 1 91 ? -1.967 23.945 -0.441 1.00 39.22 91 HIS A N 1
ATOM 722 C CA . HIS A 1 91 ? -2.265 24.259 0.954 1.00 39.22 91 HIS A CA 1
ATOM 723 C C . HIS A 1 91 ? -3.602 25.011 1.032 1.00 39.22 91 HIS A C 1
ATOM 725 O O . HIS A 1 91 ? -3.771 26.020 0.342 1.00 39.22 91 HIS A O 1
ATOM 731 N N . PRO A 1 92 ? -4.557 24.579 1.875 1.00 39.97 92 PRO A N 1
ATOM 732 C CA . PRO A 1 92 ? -5.662 25.440 2.253 1.00 39.97 92 PRO A CA 1
ATOM 733 C C . PRO A 1 92 ? -5.096 26.568 3.116 1.00 39.97 92 PRO A C 1
ATOM 735 O O . PRO A 1 92 ? -4.597 26.310 4.209 1.00 39.97 92 PRO A O 1
ATOM 738 N N . CYS A 1 93 ? -5.161 27.809 2.636 1.00 44.50 93 CYS A N 1
ATOM 739 C CA . CYS A 1 93 ? -4.758 28.976 3.415 1.00 44.50 93 CYS A CA 1
ATOM 740 C C . CYS A 1 93 ? -5.596 29.048 4.702 1.00 44.50 93 CYS A C 1
ATOM 742 O O . CYS A 1 93 ? -6.762 29.442 4.667 1.00 44.50 93 CYS A O 1
ATOM 744 N N . SER A 1 94 ? -5.030 28.651 5.842 1.00 38.19 94 SER A N 1
ATOM 745 C CA . SER A 1 94 ? -5.673 28.794 7.146 1.00 38.19 94 SER A CA 1
ATOM 746 C C . SER A 1 94 ? -5.189 30.071 7.831 1.00 38.19 94 SER A C 1
ATOM 748 O O . SER A 1 94 ? -4.028 30.169 8.207 1.00 38.19 94 SER A O 1
ATOM 750 N N . ASN A 1 95 ? -6.122 31.009 8.015 1.00 40.31 95 ASN A N 1
ATOM 751 C CA . ASN A 1 95 ? -6.058 32.202 8.868 1.00 40.31 95 ASN A CA 1
ATOM 752 C C . ASN A 1 95 ? -4.899 33.182 8.627 1.00 40.31 95 ASN A C 1
ATOM 754 O O . ASN A 1 95 ? -3.928 33.247 9.374 1.00 40.31 95 ASN A O 1
ATOM 758 N N . ILE A 1 96 ? -5.112 34.063 7.648 1.00 40.94 96 ILE A N 1
ATOM 759 C CA . ILE A 1 96 ? -4.411 35.342 7.522 1.00 40.94 96 ILE A CA 1
ATOM 760 C C . ILE A 1 96 ? -4.954 36.275 8.614 1.00 40.94 96 ILE A C 1
ATOM 762 O O . ILE A 1 96 ? -6.016 36.873 8.446 1.00 40.94 96 ILE A O 1
ATOM 766 N N . THR A 1 97 ? -4.266 36.390 9.748 1.00 41.91 97 THR A N 1
ATOM 767 C CA . THR A 1 97 ? -4.508 37.497 10.696 1.00 41.91 97 THR A CA 1
ATOM 768 C C . THR A 1 97 ? -3.365 38.493 10.765 1.00 41.91 97 THR A C 1
ATOM 770 O O . THR A 1 97 ? -3.443 39.414 11.567 1.00 41.91 97 THR A O 1
ATOM 773 N N . ASP A 1 98 ? -2.338 38.371 9.925 1.00 43.09 98 ASP A N 1
ATOM 774 C CA . ASP A 1 98 ? -1.266 39.362 9.920 1.00 43.09 98 ASP A CA 1
ATOM 775 C C . ASP A 1 98 ? -0.610 39.491 8.544 1.00 43.09 98 ASP A C 1
ATOM 777 O O . ASP A 1 98 ? 0.475 38.979 8.323 1.00 43.09 98 ASP A O 1
ATOM 781 N N . GLY A 1 99 ? -1.327 40.118 7.603 1.00 42.06 99 GLY A N 1
ATOM 782 C CA . GLY A 1 99 ? -0.778 40.929 6.502 1.00 42.06 99 GLY A CA 1
ATOM 783 C C . GLY A 1 99 ? 0.268 40.356 5.533 1.00 42.06 99 GLY A C 1
ATOM 784 O O . GLY A 1 99 ? 0.631 41.066 4.601 1.00 42.06 99 GLY A O 1
ATOM 785 N N . THR A 1 100 ? 0.749 39.126 5.690 1.00 41.56 100 THR A N 1
ATOM 786 C CA . THR A 1 100 ? 1.624 38.455 4.734 1.00 41.56 100 THR A CA 1
ATOM 787 C C . THR A 1 100 ? 0.748 37.740 3.723 1.00 41.56 100 THR A C 1
ATOM 789 O O . THR A 1 100 ? 0.127 36.704 3.970 1.00 41.56 100 THR A O 1
ATOM 792 N N . GLU A 1 101 ? 0.620 38.404 2.583 1.00 41.81 101 GLU A N 1
ATOM 793 C CA . GLU A 1 101 ? -0.004 37.896 1.378 1.00 41.81 101 GLU A CA 1
ATOM 794 C C . GLU A 1 101 ? 0.597 36.524 1.039 1.00 41.81 101 GLU A C 1
ATOM 796 O O . GLU A 1 101 ? 1.786 36.271 1.229 1.00 41.81 101 GLU A O 1
ATOM 801 N N . CYS A 1 102 ? -0.252 35.597 0.601 1.00 49.94 102 CYS A N 1
ATOM 802 C CA . CYS A 1 102 ? 0.162 34.288 0.123 1.00 49.94 102 CYS A CA 1
ATOM 803 C C . CYS A 1 102 ? 1.063 34.518 -1.100 1.00 49.94 102 CYS A C 1
ATOM 805 O O . CYS A 1 102 ? 0.547 34.712 -2.198 1.00 49.94 102 CYS A O 1
ATOM 807 N N . ASP A 1 103 ? 2.382 34.591 -0.904 1.00 41.75 103 ASP A N 1
ATOM 808 C CA . ASP A 1 103 ? 3.301 35.122 -1.910 1.00 41.75 103 ASP A CA 1
ATOM 809 C C . ASP A 1 103 ? 3.512 34.141 -3.071 1.00 41.75 103 ASP A C 1
ATOM 811 O O . ASP A 1 103 ? 4.488 33.403 -3.189 1.00 41.75 103 ASP A O 1
ATOM 815 N N . ILE A 1 104 ? 2.577 34.245 -4.011 1.00 43.19 104 ILE A N 1
ATOM 816 C CA . ILE A 1 104 ? 2.675 33.904 -5.432 1.00 43.19 104 ILE A CA 1
ATOM 817 C C . ILE A 1 104 ? 3.806 34.739 -6.105 1.00 43.19 104 ILE A C 1
ATOM 819 O O . ILE A 1 104 ? 4.190 34.487 -7.246 1.00 43.19 104 ILE A O 1
ATOM 823 N N . ALA A 1 105 ? 4.388 35.711 -5.388 1.00 37.97 105 ALA A N 1
ATOM 824 C CA . ALA A 1 105 ? 5.338 36.714 -5.865 1.00 37.97 105 ALA A CA 1
ATOM 825 C C . ALA A 1 105 ? 6.801 36.249 -6.040 1.00 37.97 105 ALA A C 1
ATOM 827 O O . ALA A 1 105 ? 7.604 36.993 -6.597 1.00 37.97 105 ALA A O 1
ATOM 828 N N . LEU A 1 106 ? 7.182 35.024 -5.657 1.00 38.12 106 LEU A N 1
ATOM 829 C CA . LEU A 1 106 ? 8.530 34.492 -5.958 1.00 38.12 106 LEU A CA 1
ATOM 830 C C . LEU A 1 106 ? 8.671 33.906 -7.379 1.00 38.12 106 LEU A C 1
ATOM 832 O O . LEU A 1 106 ? 9.730 33.387 -7.729 1.00 38.12 106 LEU A O 1
ATOM 836 N N . LEU A 1 107 ? 7.629 34.010 -8.214 1.00 42.66 107 LEU A N 1
ATOM 837 C CA . LEU A 1 107 ? 7.603 33.496 -9.591 1.00 42.66 107 LEU A CA 1
ATOM 838 C C . LEU A 1 107 ? 7.836 34.559 -10.683 1.00 42.66 107 LEU A C 1
ATOM 840 O O . LEU A 1 107 ? 7.786 34.224 -11.862 1.00 42.66 107 LEU A O 1
ATOM 844 N N . THR A 1 108 ? 8.119 35.821 -10.346 1.00 37.62 108 THR A N 1
ATOM 845 C CA . THR A 1 108 ? 8.166 36.917 -11.340 1.00 37.62 108 THR A CA 1
ATOM 846 C C . THR A 1 108 ? 9.573 37.405 -11.708 1.00 37.62 108 THR A C 1
ATOM 848 O O . THR A 1 108 ? 9.740 38.576 -12.032 1.00 37.62 108 THR A O 1
ATOM 851 N N . HIS A 1 109 ? 10.604 36.554 -11.678 1.00 39.09 109 HIS A N 1
ATOM 852 C CA . HIS A 1 109 ? 11.925 36.876 -12.258 1.00 39.09 109 HIS A CA 1
ATOM 853 C C . HIS A 1 109 ? 12.392 35.809 -13.258 1.00 39.09 109 HIS A C 1
ATOM 855 O O . HIS A 1 109 ? 13.496 35.287 -13.166 1.00 39.09 109 HIS A O 1
ATOM 861 N N . TYR A 1 110 ? 11.530 35.485 -14.221 1.00 39.81 110 TYR A N 1
ATOM 862 C CA . TYR A 1 110 ? 11.926 34.891 -15.500 1.00 39.81 110 TYR A CA 1
ATOM 863 C C . TYR A 1 110 ? 11.071 35.538 -16.592 1.00 39.81 110 TYR A C 1
ATOM 865 O O . TYR A 1 110 ? 10.097 34.974 -17.085 1.00 39.81 110 TYR A O 1
ATOM 873 N N . ASP A 1 111 ? 11.426 36.779 -16.912 1.00 38.44 111 ASP A N 1
ATOM 874 C CA . ASP A 1 111 ? 11.062 37.393 -18.181 1.00 38.44 111 ASP A CA 1
ATOM 875 C C . ASP A 1 111 ? 11.762 36.599 -19.284 1.00 38.44 111 ASP A C 1
ATOM 877 O O . ASP A 1 111 ? 12.974 36.704 -19.441 1.00 38.44 111 ASP A O 1
ATOM 881 N N . GLU A 1 112 ? 11.021 35.732 -19.972 1.00 41.28 112 GLU A N 1
ATOM 882 C CA . GLU A 1 112 ? 10.922 35.722 -21.437 1.00 41.28 112 GLU A CA 1
ATOM 883 C C . GLU A 1 112 ? 10.278 34.415 -21.951 1.00 41.28 112 GLU A C 1
ATOM 885 O O . GLU A 1 112 ? 10.828 33.321 -21.847 1.00 41.28 112 GLU A O 1
ATOM 890 N N . VAL A 1 113 ? 9.140 34.617 -22.624 1.00 40.84 113 VAL A N 1
ATOM 891 C CA . VAL A 1 113 ? 8.529 33.805 -23.693 1.00 40.84 113 VAL A CA 1
ATOM 892 C C . VAL A 1 113 ? 7.380 32.842 -23.323 1.00 40.84 113 VAL A C 1
ATOM 894 O O . VAL A 1 113 ? 7.551 31.716 -22.867 1.00 40.84 113 VAL A O 1
ATOM 897 N N . ASP A 1 114 ? 6.192 33.344 -23.681 1.00 35.66 114 ASP A N 1
ATOM 898 C CA . ASP A 1 114 ? 4.989 32.693 -24.209 1.00 35.66 114 ASP A CA 1
ATOM 899 C C . ASP A 1 114 ? 4.151 31.772 -23.322 1.00 35.66 114 ASP A C 1
ATOM 901 O O . ASP A 1 114 ? 4.237 30.552 -23.364 1.00 35.66 114 ASP A O 1
ATOM 905 N N . ASN A 1 115 ? 3.189 32.408 -22.646 1.00 39.88 115 ASN A N 1
ATOM 906 C CA . ASN A 1 115 ? 1.763 32.055 -22.672 1.00 39.88 115 ASN A CA 1
ATOM 907 C C . ASN A 1 115 ? 1.405 30.558 -22.597 1.00 39.88 115 ASN A C 1
ATOM 909 O O . ASN A 1 115 ? 0.495 30.088 -23.282 1.00 39.88 115 ASN A O 1
ATOM 913 N N . VAL A 1 116 ? 2.074 29.813 -21.722 1.00 38.31 116 VAL A N 1
ATOM 914 C CA . VAL A 1 116 ? 1.562 28.539 -21.235 1.00 38.31 116 VAL A CA 1
ATOM 915 C C . VAL A 1 116 ? 0.955 28.806 -19.869 1.00 38.31 116 VAL A C 1
ATOM 917 O O . VAL A 1 116 ? 1.642 28.999 -18.869 1.00 38.31 116 VAL A O 1
ATOM 920 N N . THR A 1 117 ? -0.372 28.829 -19.829 1.00 34.66 117 THR A N 1
ATOM 921 C CA . THR A 1 117 ? -1.115 28.647 -18.586 1.00 34.66 117 THR A CA 1
ATOM 922 C C . THR A 1 117 ? -0.844 27.222 -18.112 1.00 34.66 117 THR A C 1
ATOM 924 O O . THR A 1 117 ? -1.525 26.274 -18.495 1.00 34.66 117 THR A O 1
ATOM 927 N N . PHE A 1 118 ? 0.209 27.039 -17.317 1.00 37.53 118 PHE A N 1
ATOM 928 C CA . PHE A 1 118 ? 0.468 25.762 -16.669 1.00 37.53 118 PHE A CA 1
ATOM 929 C C . PHE A 1 118 ? -0.590 25.554 -15.588 1.00 37.53 118 PHE A C 1
ATOM 931 O O . PHE A 1 118 ? -0.439 25.962 -14.439 1.00 37.53 118 PHE A O 1
ATOM 938 N N . VAL A 1 119 ? -1.692 24.915 -15.966 1.00 38.19 119 VAL A N 1
ATOM 939 C CA . VAL A 1 119 ? -2.591 24.294 -15.002 1.00 38.19 119 VAL A CA 1
ATOM 940 C C . VAL A 1 119 ? -1.878 23.041 -14.511 1.00 38.19 119 VAL A C 1
ATOM 942 O O . VAL A 1 119 ? -1.804 22.036 -15.219 1.00 38.19 119 VAL A O 1
ATOM 945 N N . LEU A 1 120 ? -1.315 23.108 -13.304 1.00 39.97 120 LEU A N 1
ATOM 946 C CA . LEU A 1 120 ? -0.882 21.919 -12.578 1.00 39.97 120 LEU A CA 1
ATOM 947 C C . LEU A 1 120 ? -2.130 21.105 -12.242 1.00 39.97 120 LEU A C 1
ATOM 949 O O . LEU A 1 120 ? -2.777 21.314 -11.219 1.00 39.97 120 LEU A O 1
ATOM 953 N N . ASN A 1 121 ? -2.495 20.205 -13.147 1.00 38.66 121 ASN A N 1
ATOM 954 C CA . ASN A 1 121 ? -3.564 19.255 -12.915 1.00 38.66 121 ASN A CA 1
ATOM 955 C C . ASN A 1 121 ? -3.016 18.133 -12.022 1.00 38.66 121 ASN A C 1
ATOM 957 O O . ASN A 1 121 ? -1.925 17.611 -12.272 1.00 38.66 121 ASN A O 1
ATOM 961 N N . ASP A 1 122 ? -3.742 17.789 -10.960 1.00 44.50 122 ASP A N 1
ATOM 962 C CA . ASP A 1 122 ? -3.518 16.551 -10.210 1.00 44.50 122 ASP A CA 1
ATOM 963 C C . ASP A 1 122 ? -3.782 15.399 -11.191 1.00 44.50 122 ASP A C 1
ATOM 965 O O . ASP A 1 122 ? -4.880 15.269 -11.726 1.00 44.50 122 ASP A O 1
ATOM 969 N N . ASP A 1 123 ? -2.767 14.598 -11.503 1.00 48.12 123 ASP A N 1
ATOM 970 C CA . ASP A 1 123 ? -2.838 13.516 -12.495 1.00 48.12 123 ASP A CA 1
ATOM 971 C C . ASP A 1 123 ? -3.449 12.239 -11.895 1.00 48.12 123 ASP A C 1
ATOM 973 O O . ASP A 1 123 ? -3.187 11.132 -12.359 1.00 48.12 123 ASP A O 1
ATOM 977 N N . GLU A 1 124 ? -4.228 12.388 -10.817 1.00 49.66 124 GLU A N 1
ATOM 978 C CA . GLU A 1 124 ? -4.868 11.333 -10.020 1.00 49.66 124 GLU A CA 1
ATOM 979 C C . GLU A 1 124 ? -3.894 10.305 -9.413 1.00 49.66 124 GLU A C 1
ATOM 981 O O . GLU A 1 124 ? -4.316 9.349 -8.749 1.00 49.66 124 GLU A O 1
ATOM 986 N N . ARG A 1 125 ? -2.585 10.481 -9.627 1.00 50.16 125 ARG A N 1
ATOM 987 C CA . ARG A 1 125 ? -1.492 9.595 -9.204 1.00 50.16 125 ARG A CA 1
ATOM 988 C C . ARG A 1 125 ? -0.715 10.124 -8.004 1.00 50.16 125 ARG A C 1
ATOM 990 O O . ARG A 1 125 ? 0.200 9.447 -7.547 1.00 50.16 125 ARG A O 1
ATOM 997 N N . LEU A 1 126 ? -1.115 11.271 -7.449 1.00 55.69 126 LEU A N 1
ATOM 998 C CA . LEU A 1 126 ? -0.512 11.833 -6.246 1.00 55.69 126 LEU A CA 1
ATOM 999 C C . LEU A 1 126 ? -0.584 10.822 -5.088 1.00 55.69 126 LEU A C 1
ATOM 1001 O O . LEU A 1 126 ? -1.649 10.566 -4.517 1.00 55.69 126 LEU A O 1
ATOM 1005 N N . ILE A 1 127 ? 0.563 10.253 -4.719 1.00 58.84 127 ILE A N 1
ATOM 1006 C CA . ILE A 1 127 ? 0.705 9.503 -3.474 1.00 58.84 127 ILE A CA 1
ATOM 1007 C C . ILE A 1 127 ? 0.736 10.555 -2.369 1.00 58.84 127 ILE A C 1
ATOM 1009 O O . ILE A 1 127 ? 1.776 11.137 -2.079 1.00 58.84 127 ILE A O 1
ATOM 1013 N N . LYS A 1 128 ? -0.431 10.837 -1.781 1.00 65.50 128 LYS A N 1
ATOM 1014 C CA . LYS A 1 128 ? -0.633 11.737 -0.632 1.00 65.50 128 LYS A CA 1
ATOM 1015 C C . LYS A 1 128 ? -0.042 11.129 0.645 1.00 65.50 128 LYS A C 1
ATOM 1017 O O . LYS A 1 128 ? -0.774 10.897 1.610 1.00 65.50 128 LYS A O 1
ATOM 1022 N N . CYS A 1 129 ? 1.243 10.757 0.591 1.00 74.75 129 CYS A N 1
ATOM 1023 C CA . CYS A 1 129 ? 1.958 9.997 1.625 1.00 74.75 129 CYS A CA 1
ATOM 1024 C C . CYS A 1 129 ? 1.112 8.815 2.123 1.00 74.75 129 CYS A C 1
ATOM 1026 O O . CYS A 1 129 ? 0.970 8.518 3.305 1.00 74.75 129 CYS A O 1
ATOM 1028 N N . THR A 1 130 ? 0.452 8.176 1.165 1.00 83.75 130 THR A N 1
ATOM 1029 C CA . THR A 1 130 ? -0.584 7.190 1.410 1.00 83.75 130 THR A CA 1
ATOM 1030 C C . THR A 1 130 ? 0.049 5.809 1.369 1.00 83.75 130 THR A C 1
ATOM 1032 O O . THR A 1 130 ? 0.723 5.463 0.399 1.00 83.75 130 THR A O 1
ATOM 1035 N N . THR A 1 131 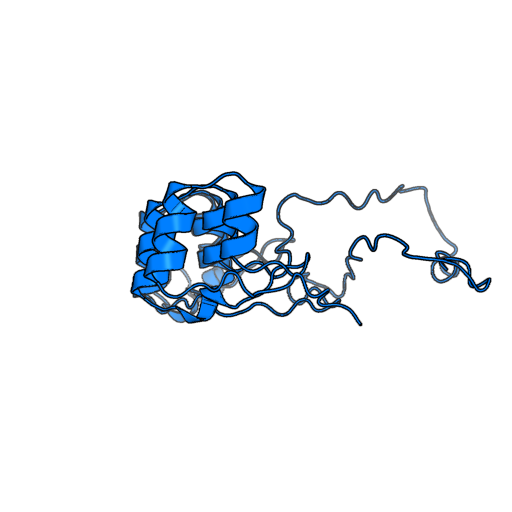? -0.179 5.014 2.408 1.00 91.88 131 THR A N 1
ATOM 1036 C CA . THR A 1 131 ? 0.249 3.613 2.464 1.00 91.88 131 THR A CA 1
ATOM 1037 C C . THR A 1 131 ? -0.611 2.733 1.551 1.00 91.88 131 THR A C 1
ATOM 1039 O O . THR A 1 131 ? -1.679 3.142 1.079 1.00 91.88 131 THR A O 1
ATOM 1042 N N . ALA A 1 132 ? -0.163 1.504 1.288 1.00 94.81 132 ALA A N 1
ATOM 1043 C CA . ALA A 1 132 ? -0.948 0.537 0.525 1.00 94.81 132 ALA A CA 1
ATOM 1044 C C . ALA A 1 132 ? -2.243 0.162 1.269 1.00 94.81 132 ALA A C 1
ATOM 1046 O O . ALA A 1 132 ? -3.307 0.057 0.651 1.00 94.81 132 ALA A O 1
ATOM 1047 N N . LEU A 1 133 ? -2.172 0.036 2.599 1.00 96.75 133 LEU A N 1
ATOM 1048 C CA . LEU A 1 133 ? -3.334 -0.181 3.453 1.00 96.75 133 LEU A CA 1
ATOM 1049 C C . LEU A 1 133 ? -4.335 0.967 3.339 1.00 96.75 133 LEU A C 1
ATOM 1051 O O . LEU A 1 133 ? -5.510 0.722 3.079 1.00 96.75 133 LEU A O 1
ATOM 1055 N N . GLU A 1 134 ? -3.884 2.210 3.489 1.00 93.44 134 GLU A N 1
ATOM 1056 C CA . GLU A 1 134 ? -4.763 3.381 3.483 1.00 93.44 134 GLU A CA 1
ATOM 1057 C C . GLU A 1 134 ? -5.547 3.502 2.170 1.00 93.44 134 GLU A C 1
ATOM 1059 O O . GLU A 1 134 ? -6.766 3.699 2.176 1.00 93.44 134 GLU A O 1
ATOM 1064 N N . VAL A 1 135 ? -4.880 3.325 1.023 1.00 94.38 135 VAL A N 1
ATOM 1065 C CA . VAL A 1 135 ? -5.575 3.395 -0.268 1.00 94.38 135 VAL A CA 1
ATOM 1066 C C . VAL A 1 135 ? -6.534 2.218 -0.465 1.00 94.38 135 VAL A C 1
ATOM 1068 O O . VAL A 1 135 ? -7.617 2.404 -1.025 1.00 94.38 135 VAL A O 1
ATOM 1071 N N . ALA A 1 136 ? -6.201 1.024 0.038 1.00 97.44 136 ALA A N 1
ATOM 1072 C CA . ALA A 1 136 ? -7.109 -0.121 0.017 1.00 97.44 136 ALA A CA 1
ATOM 1073 C C . ALA A 1 136 ? -8.360 0.131 0.876 1.00 97.44 136 ALA A C 1
ATOM 1075 O O . ALA A 1 136 ? -9.471 -0.174 0.436 1.00 97.44 136 ALA A O 1
ATOM 1076 N N . VAL A 1 137 ? -8.203 0.751 2.051 1.00 97.50 137 VAL A N 1
ATOM 1077 C CA . VAL A 1 137 ? -9.313 1.167 2.921 1.00 97.50 137 VAL A CA 1
ATOM 1078 C C . VAL A 1 137 ? -10.189 2.198 2.215 1.00 97.50 137 VAL A C 1
ATOM 1080 O O . VAL A 1 137 ? -11.393 1.985 2.065 1.00 97.50 137 VAL A O 1
ATOM 1083 N N . GLN A 1 138 ? -9.596 3.278 1.700 1.00 95.25 138 GLN A N 1
ATOM 1084 C CA . GLN A 1 138 ? -10.313 4.321 0.962 1.00 95.25 138 GLN A CA 1
ATOM 1085 C C . GLN A 1 138 ? -11.158 3.728 -0.178 1.00 95.25 138 GLN A C 1
ATOM 1087 O O . GLN A 1 138 ? -12.339 4.062 -0.344 1.00 95.25 138 GLN A O 1
ATOM 1092 N N . ARG A 1 139 ? -10.566 2.821 -0.964 1.00 96.56 139 ARG A N 1
ATOM 1093 C CA . ARG A 1 139 ? -11.203 2.200 -2.134 1.00 96.56 139 ARG A CA 1
ATOM 1094 C C . ARG A 1 139 ? -12.165 1.061 -1.784 1.00 96.56 139 ARG A C 1
ATOM 1096 O O . ARG A 1 139 ? -12.968 0.696 -2.634 1.00 96.56 139 ARG A O 1
ATOM 1103 N N . GLY A 1 140 ? -12.170 0.580 -0.540 1.00 98.00 140 GLY A N 1
ATOM 1104 C CA . GLY A 1 140 ? -13.079 -0.474 -0.085 1.00 98.00 140 GLY A CA 1
ATOM 1105 C C . GLY A 1 140 ? -12.626 -1.886 -0.460 1.00 98.00 140 GLY A C 1
ATOM 1106 O O . GLY A 1 140 ? -13.454 -2.781 -0.596 1.00 98.00 140 GLY A O 1
ATOM 1107 N N . HIS A 1 141 ? -11.324 -2.105 -0.651 1.00 98.44 141 HIS A N 1
ATOM 1108 C CA . HIS A 1 141 ? -10.781 -3.402 -1.056 1.00 98.44 141 HIS A CA 1
ATOM 1109 C C . HIS A 1 141 ? -10.568 -4.323 0.152 1.00 98.44 141 HIS A C 1
ATOM 1111 O O . HIS A 1 141 ? -9.429 -4.612 0.524 1.00 98.44 141 HIS A O 1
ATOM 1117 N N . THR A 1 142 ? -11.658 -4.817 0.753 1.00 98.25 142 THR A N 1
ATOM 1118 C CA . THR A 1 142 ? -11.645 -5.604 2.006 1.00 98.25 142 THR A CA 1
ATOM 1119 C C . THR A 1 142 ? -10.611 -6.735 1.993 1.00 98.25 142 THR A C 1
ATOM 1121 O O . THR A 1 142 ? -9.809 -6.862 2.914 1.00 98.25 142 THR A O 1
ATOM 1124 N N . LYS A 1 143 ? -10.549 -7.527 0.912 1.00 98.38 143 LYS A N 1
ATOM 1125 C CA . LYS A 1 143 ? -9.607 -8.657 0.811 1.00 98.38 143 LYS A CA 1
ATOM 1126 C C . LYS A 1 143 ? -8.144 -8.216 0.862 1.00 98.38 143 LYS A C 1
ATOM 1128 O O . LYS A 1 143 ? -7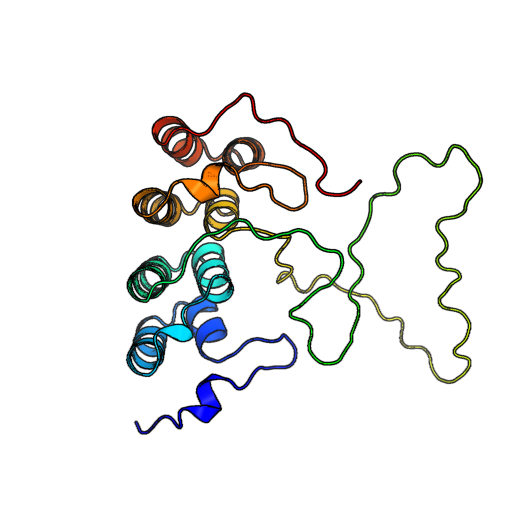.327 -8.912 1.452 1.00 98.38 143 LYS A O 1
ATOM 1133 N N . ILE A 1 144 ? -7.812 -7.084 0.242 1.00 98.56 144 ILE A N 1
ATOM 1134 C CA . ILE A 1 144 ? -6.451 -6.536 0.266 1.00 98.56 144 ILE A CA 1
ATOM 1135 C C . ILE A 1 144 ? -6.122 -6.035 1.671 1.00 98.56 144 ILE A C 1
ATOM 1137 O O . ILE A 1 144 ? -5.046 -6.344 2.172 1.00 98.56 144 ILE A O 1
ATOM 1141 N N . VAL A 1 145 ? -7.065 -5.360 2.337 1.00 98.19 145 VAL A N 1
ATOM 1142 C CA . VAL A 1 145 ? -6.906 -4.930 3.735 1.00 98.19 145 VAL A CA 1
ATOM 1143 C C . VAL A 1 145 ? -6.590 -6.119 4.642 1.00 98.19 145 VAL A C 1
ATOM 1145 O O . VAL A 1 145 ? -5.593 -6.086 5.363 1.00 98.19 145 VAL A O 1
ATOM 1148 N N . SER A 1 146 ? -7.371 -7.202 4.565 1.00 97.25 146 SER A N 1
ATOM 1149 C CA . SER A 1 146 ? -7.115 -8.404 5.367 1.00 97.25 146 SER A CA 1
ATOM 1150 C C . SER A 1 146 ? -5.725 -8.992 5.108 1.00 97.25 146 SER A C 1
ATOM 1152 O O . SER A 1 146 ? -5.065 -9.428 6.049 1.00 97.25 146 SER A O 1
ATOM 1154 N N . GLN A 1 147 ? -5.262 -8.996 3.852 1.00 97.12 147 GLN A N 1
ATOM 1155 C CA . GLN A 1 147 ? -3.936 -9.512 3.505 1.00 97.12 147 GLN A CA 1
ATOM 1156 C C . GLN A 1 147 ? -2.809 -8.615 4.024 1.00 97.12 147 GLN A C 1
ATOM 1158 O O . GLN A 1 147 ? -1.885 -9.125 4.656 1.00 97.12 147 GLN A O 1
ATOM 1163 N N . LEU A 1 148 ? -2.895 -7.298 3.836 1.00 96.69 148 LEU A N 1
ATOM 1164 C CA . LEU A 1 148 ? -1.883 -6.352 4.322 1.00 96.69 148 LEU A CA 1
ATOM 1165 C C . LEU A 1 148 ? -1.743 -6.426 5.850 1.00 96.69 148 LEU A C 1
ATOM 1167 O O . LEU A 1 148 ? -0.633 -6.580 6.361 1.00 96.69 148 LEU A O 1
ATOM 1171 N N . LEU A 1 149 ? -2.871 -6.455 6.568 1.00 95.69 149 LEU A N 1
ATOM 1172 C CA . LEU A 1 149 ? -2.905 -6.576 8.031 1.00 95.69 149 LEU A CA 1
ATOM 1173 C C . LEU A 1 149 ? -2.540 -7.970 8.557 1.00 95.69 149 LEU A C 1
ATOM 1175 O O . LEU A 1 149 ? -2.321 -8.136 9.758 1.00 95.69 149 LEU A O 1
ATOM 1179 N N . SER A 1 150 ? -2.491 -8.990 7.695 1.00 93.06 150 SER A N 1
ATOM 1180 C CA . SER A 1 150 ? -1.985 -10.312 8.079 1.00 93.06 150 SER A CA 1
ATOM 1181 C C . SER A 1 150 ? -0.458 -10.355 8.128 1.00 93.06 150 SER A C 1
ATOM 1183 O O . SER A 1 150 ? 0.101 -11.133 8.895 1.00 93.06 150 SER A O 1
ATOM 1185 N N . GLN A 1 151 ? 0.204 -9.513 7.326 1.00 88.88 151 GLN A N 1
ATOM 1186 C CA . GLN A 1 151 ? 1.661 -9.432 7.260 1.00 88.88 151 GLN A CA 1
ATOM 1187 C C . GLN A 1 151 ? 2.214 -8.518 8.349 1.00 88.88 151 GLN A C 1
ATOM 1189 O O . GLN A 1 151 ? 3.112 -8.904 9.094 1.00 88.88 151 GLN A O 1
ATOM 1194 N N . THR A 1 152 ? 1.692 -7.291 8.441 1.00 85.50 152 THR A N 1
ATOM 1195 C CA . THR A 1 152 ? 2.155 -6.310 9.426 1.00 85.50 152 THR A CA 1
ATOM 1196 C C . THR A 1 152 ? 1.014 -5.395 9.852 1.00 85.50 152 THR A C 1
ATOM 1198 O O . THR A 1 152 ? 0.153 -5.046 9.049 1.00 85.50 152 THR A O 1
ATOM 1201 N N . THR A 1 153 ? 1.042 -4.951 11.105 1.00 89.75 153 THR A N 1
ATOM 1202 C CA . THR A 1 153 ? 0.079 -3.985 11.651 1.00 89.75 153 THR A CA 1
ATOM 1203 C C . THR A 1 153 ? 0.637 -2.565 11.748 1.00 89.75 153 THR A C 1
ATOM 1205 O O . THR A 1 153 ? -0.099 -1.658 12.114 1.00 89.75 153 THR A O 1
ATOM 1208 N N . HIS A 1 154 ? 1.903 -2.329 11.382 1.00 88.88 154 HIS A N 1
ATOM 1209 C CA . HIS A 1 154 ? 2.537 -1.005 11.493 1.00 88.88 154 HIS A CA 1
ATOM 1210 C C . HIS A 1 154 ? 1.781 0.069 10.701 1.00 88.88 154 HIS A C 1
ATOM 1212 O O . HIS A 1 154 ? 1.635 1.196 11.171 1.00 88.88 154 HIS A O 1
ATOM 1218 N N . ALA A 1 155 ? 1.239 -0.305 9.538 1.00 91.62 155 ALA A N 1
ATOM 1219 C CA . ALA A 1 155 ? 0.477 0.592 8.680 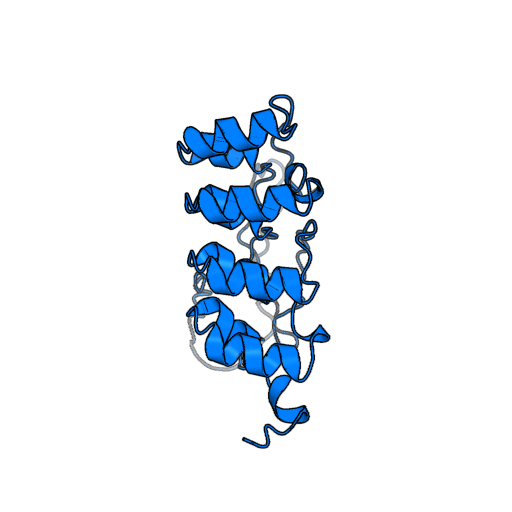1.00 91.62 155 ALA A CA 1
ATOM 1220 C C . ALA A 1 155 ? -0.821 1.126 9.321 1.00 91.62 155 ALA A C 1
ATOM 1222 O O . ALA A 1 155 ? -1.331 2.145 8.861 1.00 91.62 155 ALA A O 1
ATOM 1223 N N . LEU A 1 156 ? -1.334 0.495 10.391 1.00 93.00 156 LEU A N 1
ATOM 1224 C CA . LEU A 1 156 ? -2.532 0.942 11.121 1.00 93.00 156 LEU A CA 1
ATOM 1225 C C . LEU A 1 156 ? -2.376 2.324 11.756 1.00 93.00 156 LEU A C 1
ATOM 1227 O O . LEU A 1 156 ? -3.373 3.010 11.960 1.00 93.00 156 LEU A O 1
ATOM 1231 N N . TYR A 1 157 ? -1.143 2.711 12.076 1.00 90.44 157 TYR A N 1
ATOM 1232 C CA . TYR A 1 157 ? -0.840 3.951 12.790 1.00 90.44 157 TYR A CA 1
ATOM 1233 C C . TYR A 1 157 ? -0.253 5.026 11.873 1.00 90.44 157 TYR A C 1
ATOM 1235 O O . TYR A 1 157 ? 0.073 6.123 12.324 1.00 90.44 157 TYR A O 1
ATOM 1243 N N . CYS A 1 158 ? -0.100 4.725 10.582 1.00 87.31 158 CYS A N 1
ATOM 1244 C CA . CYS A 1 158 ? 0.380 5.702 9.620 1.00 87.31 158 CYS A CA 1
ATOM 1245 C C . CYS A 1 158 ? -0.700 6.742 9.342 1.00 87.31 158 CYS A C 1
ATOM 1247 O O . CYS A 1 158 ? -1.892 6.434 9.312 1.00 87.31 158 CYS A O 1
ATOM 1249 N N . ARG A 1 159 ? -0.265 7.978 9.108 1.00 84.69 159 ARG A N 1
ATOM 1250 C CA . ARG A 1 159 ? -1.149 9.091 8.779 1.00 84.69 159 ARG A CA 1
ATOM 1251 C C . ARG A 1 159 ? -0.987 9.449 7.314 1.00 84.69 159 ARG A C 1
ATOM 1253 O O . ARG A 1 159 ? 0.134 9.619 6.847 1.00 84.69 159 ARG A O 1
ATOM 1260 N N . GLU A 1 160 ? -2.101 9.561 6.604 1.00 82.88 160 GLU A N 1
ATOM 1261 C CA . GLU A 1 160 ? -2.097 10.153 5.265 1.00 82.88 160 GLU A CA 1
ATOM 1262 C C . GLU A 1 160 ? -1.999 11.678 5.331 1.00 82.88 160 GLU A C 1
ATOM 1264 O O . GLU A 1 160 ? -2.080 12.267 6.405 1.00 82.88 160 GLU A O 1
ATOM 1269 N N . TYR A 1 161 ? -1.874 12.323 4.173 1.00 77.50 161 TYR A N 1
ATOM 1270 C CA . TYR A 1 161 ? -1.764 13.778 4.036 1.00 77.50 161 TYR A CA 1
ATOM 1271 C C . TYR A 1 161 ? -2.737 14.611 4.895 1.00 77.50 161 TYR A C 1
ATOM 1273 O O . TYR A 1 161 ? -2.346 15.608 5.494 1.00 77.50 161 TYR A O 1
ATOM 1281 N N . GLY A 1 162 ? -4.009 14.220 4.975 1.00 75.69 162 GLY A N 1
ATOM 1282 C CA . GLY A 1 162 ? -5.016 14.870 5.822 1.00 75.69 162 GLY A CA 1
ATOM 1283 C C . GLY A 1 162 ? -4.938 14.513 7.313 1.00 75.69 162 GLY A C 1
ATOM 1284 O O . GLY A 1 162 ? -5.878 14.808 8.050 1.00 75.69 162 GLY A O 1
ATOM 1285 N N . GLY A 1 163 ? -3.868 13.854 7.760 1.00 80.69 163 GLY A N 1
ATOM 1286 C CA . GLY A 1 163 ? -3.617 13.504 9.155 1.00 80.69 163 GLY A CA 1
ATOM 1287 C C . GLY A 1 163 ? -4.383 12.289 9.676 1.00 80.69 163 GLY A C 1
ATOM 1288 O O . GLY A 1 163 ? -4.298 11.982 10.869 1.00 80.69 163 GLY A O 1
ATOM 1289 N N . ARG A 1 164 ? -5.160 11.604 8.828 1.00 87.06 164 ARG A N 1
ATOM 1290 C CA . ARG A 1 164 ? -6.035 10.494 9.239 1.00 87.06 164 ARG A CA 1
ATOM 1291 C C . ARG A 1 164 ? -5.283 9.170 9.286 1.00 87.06 164 ARG A C 1
ATOM 1293 O O . ARG A 1 164 ? -4.464 8.891 8.416 1.00 87.06 164 ARG A O 1
ATOM 1300 N N . THR A 1 165 ? -5.615 8.342 10.271 1.00 91.81 165 THR A N 1
ATOM 1301 C CA . THR A 1 165 ? -5.243 6.923 10.283 1.00 91.81 165 THR A CA 1
ATOM 1302 C C . THR A 1 165 ? -6.214 6.107 9.417 1.00 91.81 165 THR A C 1
ATOM 1304 O O . THR A 1 165 ? -7.342 6.561 9.178 1.00 91.81 165 THR A O 1
ATOM 1307 N N . PRO A 1 166 ? -5.841 4.883 8.991 1.00 94.25 166 PRO A N 1
ATOM 1308 C CA . PRO A 1 166 ? -6.729 3.969 8.271 1.00 94.25 166 PRO A CA 1
ATOM 1309 C C . PRO A 1 166 ? -8.107 3.786 8.903 1.00 94.25 166 PRO A C 1
ATOM 1311 O O . PRO A 1 166 ? -9.111 3.733 8.192 1.00 94.25 166 PRO A O 1
ATOM 1314 N N . LEU A 1 167 ? -8.190 3.760 10.235 1.00 95.56 167 LEU A N 1
ATOM 1315 C CA . LEU A 1 167 ? -9.465 3.677 10.945 1.00 95.56 167 LEU A CA 1
ATOM 1316 C C . LEU A 1 167 ? -10.358 4.894 10.647 1.00 95.56 167 LEU A C 1
ATOM 1318 O O . LEU A 1 167 ? -11.519 4.743 10.263 1.00 95.56 167 LEU A O 1
ATOM 1322 N N . LEU A 1 168 ? -9.815 6.110 10.768 1.00 92.69 168 LEU A N 1
ATOM 1323 C CA . LEU A 1 168 ? -10.550 7.349 10.488 1.00 92.69 168 LEU A CA 1
ATOM 1324 C C . LEU A 1 168 ? -10.959 7.447 9.011 1.00 92.69 168 LEU A C 1
ATOM 1326 O O . LEU A 1 168 ? -12.026 7.973 8.682 1.00 92.69 168 LEU A O 1
ATOM 1330 N N . THR A 1 169 ? -10.145 6.908 8.106 1.00 93.19 169 THR A N 1
ATOM 1331 C CA . THR A 1 169 ? -10.488 6.798 6.685 1.00 93.19 169 THR A CA 1
ATOM 1332 C C . THR A 1 169 ? -11.633 5.825 6.443 1.00 93.19 169 THR A C 1
ATOM 1334 O O . THR A 1 169 ? -12.544 6.159 5.680 1.00 93.19 169 THR A O 1
ATOM 1337 N N . ALA A 1 170 ? -11.649 4.667 7.107 1.00 96.50 170 ALA A N 1
ATOM 1338 C CA . ALA A 1 170 ? -12.765 3.729 7.015 1.00 96.50 170 ALA A CA 1
ATOM 1339 C C . ALA A 1 170 ? -14.090 4.399 7.418 1.00 96.50 170 ALA A C 1
ATOM 1341 O O . ALA A 1 170 ? -15.089 4.245 6.717 1.00 96.50 170 ALA A O 1
ATOM 1342 N N . ILE A 1 171 ? -14.078 5.228 8.470 1.00 94.19 171 ILE A N 1
ATOM 1343 C CA . ILE A 1 171 ? -15.242 6.019 8.900 1.00 94.19 171 ILE A CA 1
ATOM 1344 C C . ILE A 1 171 ? -15.646 7.033 7.821 1.00 94.19 171 ILE A C 1
ATOM 1346 O O . ILE A 1 171 ? -16.797 7.040 7.385 1.00 94.19 171 ILE A O 1
ATOM 1350 N N . LYS A 1 172 ? -14.702 7.856 7.339 1.00 93.19 172 LYS A N 1
ATOM 1351 C CA . LYS A 1 172 ? -14.961 8.892 6.320 1.00 93.19 172 LYS A CA 1
ATOM 1352 C C . LYS A 1 172 ? -15.626 8.331 5.059 1.00 93.19 172 LYS A C 1
ATOM 1354 O O . LYS A 1 172 ? -16.487 8.987 4.480 1.00 93.19 172 LYS A O 1
ATOM 1359 N N . TYR A 1 173 ? -15.204 7.148 4.618 1.00 95.19 173 TYR A N 1
ATOM 1360 C CA . TYR A 1 173 ? -15.703 6.505 3.399 1.00 95.19 173 TYR A CA 1
ATOM 1361 C C . TYR A 1 173 ? -16.795 5.454 3.657 1.00 95.19 173 TYR A C 1
ATOM 1363 O O . TYR A 1 173 ? -17.144 4.717 2.734 1.00 95.19 173 TYR A O 1
ATOM 1371 N N . ASN A 1 174 ? -17.339 5.384 4.878 1.00 97.12 174 ASN A N 1
ATOM 1372 C CA . ASN A 1 174 ? -18.385 4.440 5.280 1.00 97.12 174 ASN A CA 1
ATOM 1373 C C . ASN A 1 174 ? -18.044 2.969 4.946 1.00 97.12 174 ASN A C 1
ATOM 1375 O O . ASN A 1 174 ? -18.806 2.256 4.291 1.00 97.12 174 ASN A O 1
ATOM 1379 N N . ARG A 1 175 ? -16.854 2.519 5.355 1.00 97.75 175 ARG A N 1
ATOM 1380 C CA . ARG A 1 175 ? -16.336 1.161 5.129 1.00 97.75 175 ARG A CA 1
ATOM 1381 C C . ARG A 1 175 ? -16.516 0.296 6.375 1.00 97.75 175 ARG A C 1
ATOM 1383 O O . ARG A 1 175 ? -15.534 -0.049 7.022 1.00 97.75 175 ARG A O 1
ATOM 1390 N N . SER A 1 176 ? -17.758 -0.040 6.716 1.00 97.06 176 SER A N 1
ATOM 1391 C CA . SER A 1 176 ? -18.091 -0.762 7.958 1.00 97.06 176 SER A CA 1
ATOM 1392 C C . SER A 1 176 ? -17.335 -2.085 8.123 1.00 97.06 176 SER A C 1
ATOM 1394 O O . SER A 1 176 ? -16.682 -2.285 9.134 1.00 97.06 176 SER A O 1
ATOM 1396 N N . GLU A 1 177 ? -17.327 -2.942 7.101 1.00 97.88 177 GLU A N 1
ATOM 1397 C CA . GLU A 1 177 ? -16.626 -4.237 7.159 1.00 97.88 177 GLU A CA 1
ATOM 1398 C C . GLU A 1 177 ? -15.114 -4.067 7.397 1.00 97.88 177 GLU A C 1
ATOM 1400 O O . GLU A 1 177 ? -14.490 -4.805 8.153 1.00 97.88 177 GLU A O 1
ATOM 1405 N N . ILE A 1 178 ? -14.510 -3.059 6.767 1.00 98.25 178 ILE A N 1
ATOM 1406 C CA . ILE A 1 178 ? -13.086 -2.750 6.932 1.00 98.25 178 ILE A CA 1
ATOM 1407 C C . ILE A 1 178 ? -12.811 -2.140 8.309 1.00 98.25 178 ILE A C 1
ATOM 1409 O O . ILE A 1 178 ? -11.760 -2.411 8.887 1.00 98.25 178 ILE A O 1
ATOM 1413 N N . LEU A 1 179 ? -13.736 -1.332 8.834 1.00 96.94 179 LEU A N 1
ATOM 1414 C CA . LEU A 1 179 ? -13.649 -0.780 10.181 1.00 96.94 179 LEU A CA 1
ATOM 1415 C C . LEU A 1 179 ? -13.568 -1.909 11.212 1.00 96.94 179 LEU A C 1
ATOM 1417 O O . LEU A 1 179 ? -12.663 -1.885 12.043 1.00 96.94 179 LEU A O 1
ATOM 1421 N N . ASP A 1 180 ? -14.441 -2.912 11.105 1.00 96.62 180 ASP A N 1
ATOM 1422 C CA . ASP A 1 180 ? -14.451 -4.066 12.008 1.00 96.62 180 ASP A CA 1
ATOM 1423 C C . ASP A 1 180 ? -13.101 -4.804 11.971 1.00 96.62 180 ASP A C 1
ATOM 1425 O O . ASP A 1 180 ? -12.479 -5.014 13.012 1.00 96.62 180 ASP A O 1
ATOM 1429 N N . ILE A 1 181 ? -12.571 -5.075 10.770 1.00 97.44 181 ILE A N 1
ATOM 1430 C CA . ILE A 1 181 ? -11.250 -5.708 10.593 1.00 97.44 181 ILE A CA 1
ATOM 1431 C C . ILE A 1 181 ? -10.133 -4.879 11.244 1.00 97.44 181 ILE A C 1
ATOM 1433 O O . ILE A 1 181 ? -9.234 -5.428 11.883 1.00 97.44 181 ILE A O 1
ATOM 1437 N N . ILE A 1 182 ? -10.146 -3.557 11.067 1.00 96.06 182 ILE A N 1
ATOM 1438 C CA . ILE A 1 182 ? -9.121 -2.668 11.626 1.00 96.06 182 ILE A CA 1
ATOM 1439 C C . ILE A 1 182 ? -9.174 -2.672 13.160 1.00 96.06 182 ILE A C 1
ATOM 1441 O O . ILE A 1 182 ? -8.125 -2.738 13.804 1.00 96.06 182 ILE A O 1
ATOM 1445 N N . VAL A 1 183 ? -10.373 -2.638 13.745 1.00 94.75 183 VAL A N 1
ATOM 1446 C CA . VAL A 1 183 ? -10.572 -2.685 15.202 1.00 94.75 183 VAL A CA 1
ATOM 1447 C C . VAL A 1 183 ? -10.105 -4.022 15.770 1.00 94.75 183 VAL A C 1
ATOM 1449 O O . VAL A 1 183 ? -9.347 -4.042 16.740 1.00 94.75 183 VAL A O 1
ATOM 1452 N N . GLU A 1 184 ? -10.461 -5.137 15.129 1.00 95.12 184 GLU A N 1
ATOM 1453 C CA . GLU A 1 184 ? -9.984 -6.475 15.503 1.00 95.12 184 GLU A CA 1
ATOM 1454 C C . GLU A 1 184 ? -8.452 -6.585 15.473 1.00 95.12 184 GLU A C 1
ATOM 1456 O O . GLU A 1 184 ? -7.856 -7.318 16.265 1.00 95.12 184 GLU A O 1
ATOM 1461 N N . LYS A 1 185 ? -7.796 -5.847 14.571 1.00 94.50 185 LYS A N 1
ATOM 1462 C CA . LYS A 1 185 ? -6.333 -5.811 14.425 1.00 94.50 185 LYS A CA 1
ATOM 1463 C C . LYS A 1 185 ? -5.635 -4.788 15.328 1.00 94.50 185 LYS A C 1
ATOM 1465 O O . LYS A 1 185 ? -4.411 -4.691 15.265 1.00 94.50 185 LYS A O 1
ATOM 1470 N N . GLY A 1 186 ? -6.372 -4.082 16.188 1.00 90.19 186 GLY A N 1
ATOM 1471 C CA . GLY A 1 186 ? -5.815 -3.157 17.180 1.00 90.19 186 GLY A CA 1
ATOM 1472 C C . GLY A 1 186 ? -5.705 -1.699 16.723 1.00 90.19 186 GLY A C 1
ATOM 1473 O O . GLY A 1 186 ? -4.908 -0.945 17.288 1.00 90.19 186 GLY A O 1
ATOM 1474 N N . GLY A 1 187 ? -6.473 -1.289 15.708 1.00 87.69 187 GLY A N 1
ATOM 1475 C CA . GLY A 1 187 ? -6.642 0.125 15.363 1.00 87.69 187 GLY A CA 1
ATOM 1476 C C . GLY A 1 187 ? -7.355 0.894 16.481 1.00 87.69 187 GLY A C 1
ATOM 1477 O O . GLY A 1 187 ? -8.286 0.374 17.097 1.00 87.69 187 GLY A O 1
ATOM 1478 N N . SER A 1 188 ? -6.924 2.129 16.755 1.00 84.25 188 SER A N 1
ATOM 1479 C CA . SER A 1 188 ? -7.456 2.924 17.865 1.00 84.25 188 SER A CA 1
ATOM 1480 C C . SER A 1 188 ? -8.456 3.988 17.411 1.00 84.25 188 SER A C 1
ATOM 1482 O O . SER A 1 188 ? -8.206 4.752 16.484 1.00 84.25 188 SER A O 1
ATOM 1484 N N . PHE A 1 189 ? -9.574 4.104 18.131 1.00 79.25 189 PHE A N 1
ATOM 1485 C CA . PHE A 1 189 ? -10.522 5.215 17.973 1.00 79.25 189 PHE A CA 1
ATOM 1486 C C . PHE A 1 189 ? -10.050 6.512 18.640 1.00 79.25 189 PHE A C 1
ATOM 1488 O O . PHE A 1 189 ? -10.645 7.564 18.417 1.00 79.25 189 PHE A O 1
ATOM 1495 N N . SER A 1 190 ? -9.013 6.456 19.484 1.00 79.94 190 SER A N 1
ATOM 1496 C CA . SER A 1 190 ? -8.472 7.648 20.148 1.00 79.94 190 SER A CA 1
ATOM 1497 C C . SER A 1 190 ? -7.600 8.502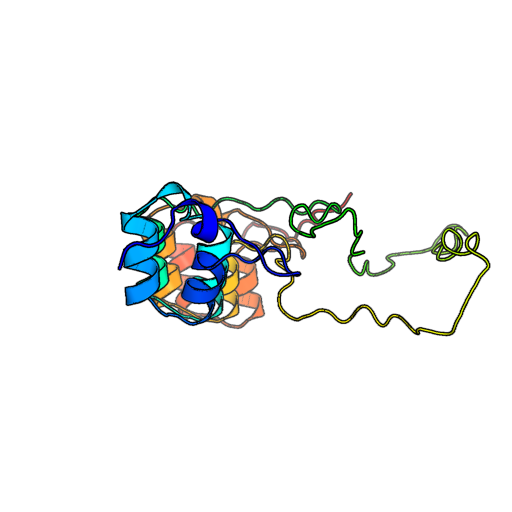 19.230 1.00 79.94 190 SER A C 1
ATOM 1499 O O . SER A 1 190 ? -7.172 9.584 19.638 1.00 79.94 190 SER A O 1
ATOM 1501 N N . ASP A 1 191 ? -7.296 8.008 18.030 1.00 78.81 191 ASP A N 1
ATOM 1502 C CA . ASP A 1 191 ? -6.448 8.703 17.076 1.00 78.81 191 ASP A CA 1
ATOM 1503 C C . ASP A 1 191 ? -7.128 10.003 16.644 1.00 78.81 191 ASP A C 1
ATOM 1505 O O . ASP A 1 191 ? -8.260 10.025 16.162 1.00 78.81 191 ASP A O 1
ATOM 1509 N N . LYS A 1 192 ? -6.426 11.119 16.828 1.00 76.75 192 LYS A N 1
ATOM 1510 C CA . LYS A 1 192 ? -6.867 12.431 16.348 1.00 76.75 192 LYS A CA 1
ATOM 1511 C C . LYS A 1 192 ? -6.322 12.664 14.953 1.00 76.75 192 LYS A C 1
ATOM 1513 O O . LYS A 1 192 ? -5.217 12.214 14.669 1.00 76.75 192 LYS A O 1
ATOM 1518 N N . CYS A 1 193 ? -7.044 13.393 14.104 1.00 73.19 193 CYS A N 1
ATOM 1519 C CA . CYS A 1 193 ? -6.440 13.961 12.901 1.00 73.19 193 CYS A CA 1
ATOM 1520 C C . CYS A 1 193 ? -5.375 14.971 13.343 1.00 73.19 193 CYS A C 1
ATOM 1522 O O . CYS A 1 193 ? -5.711 15.979 13.961 1.00 73.19 193 CYS A O 1
ATOM 1524 N N . GLU A 1 194 ? -4.110 14.696 13.054 1.00 67.00 194 GLU A N 1
ATOM 1525 C CA . GLU A 1 194 ? -3.010 15.632 13.292 1.00 67.00 194 GLU A CA 1
ATOM 1526 C C . GLU A 1 194 ? -2.498 16.072 11.928 1.00 67.00 194 GLU A C 1
ATOM 1528 O O . GLU A 1 194 ? -2.117 15.228 11.116 1.00 67.00 194 GLU A O 1
ATOM 1533 N N . HIS A 1 195 ? -2.549 17.377 11.647 1.00 58.16 195 HIS A N 1
ATOM 1534 C CA . HIS A 1 195 ? -1.959 17.907 10.425 1.00 58.16 195 HIS A CA 1
ATOM 1535 C C . HIS A 1 195 ? -0.470 17.561 10.419 1.00 58.16 195 HIS A C 1
ATOM 1537 O O . HIS A 1 195 ? 0.237 17.828 11.385 1.00 58.16 195 HIS A O 1
ATOM 1543 N N . VAL A 1 196 ? -0.013 16.926 9.339 1.00 55.41 196 VAL A N 1
ATOM 1544 C CA . VAL A 1 196 ? 1.379 16.465 9.220 1.00 55.41 196 VAL A CA 1
ATOM 1545 C C . VAL A 1 196 ? 2.337 17.637 8.929 1.00 55.41 196 VAL A C 1
ATOM 1547 O O . VAL A 1 196 ? 3.547 17.474 9.023 1.00 55.41 196 VAL A O 1
ATOM 1550 N N . PHE A 1 197 ? 1.804 18.834 8.659 1.00 50.81 197 PHE A N 1
ATOM 1551 C CA . PHE A 1 197 ? 2.564 20.064 8.431 1.00 50.81 197 PHE A CA 1
ATOM 1552 C C . PHE A 1 197 ? 2.439 20.981 9.651 1.00 50.81 197 PHE A C 1
ATOM 1554 O O . PHE A 1 197 ? 1.322 21.347 10.026 1.00 50.81 197 PHE A O 1
ATOM 1561 N N . ASN A 1 198 ? 3.583 21.317 10.248 1.00 40.69 198 ASN A N 1
ATOM 1562 C CA . ASN A 1 198 ? 3.747 22.433 11.182 1.00 40.69 198 ASN A CA 1
ATOM 1563 C C . ASN A 1 198 ? 4.312 23.633 10.429 1.00 40.69 198 ASN A C 1
ATOM 1565 O O . ASN A 1 198 ? 5.257 23.406 9.640 1.00 40.69 198 ASN A O 1
#

Secondary structure (DSSP, 8-state):
----GGGGG---TTS--HHHHHHHTT-HHHHHHHHHH-GGG--HHHHHHHHHTT-HHHHHHHHHTT----PPP--SS-TTSSTTPPPPP--------S-----GGGG----------------S----S--HHHHHHHHT-HHHHHHHHHH-SGGGG---TTS--HHHHHHHTT-HHHHHHHHHTT--TT-----S--

Foldseek 3Di:
DPDDLVQQCDADQQLDGPLLVCLLVLVLVVNLVNCVVPLVSLEQNSLQNNLLNLNQSSNVSSVVSPYAFAQQAQDQDPPRRPDPDRDGDDDDDDDDPDDDDPPPPVPPPDDDDDDDPPPPDPPVSDQQSATSLLSNLLNLSQSSNLVNLVNDLNQQCHAGQQQDGSLVSNVVNVNVSSNVVSVVSPRDPVRDRDRSPD